Protein AF-A0AA50HXL5-F1 (afdb_monomer_lite)

Secondary structure (DSSP, 8-state):
-HHHHHHTTEEEEEETTTEEEEEE--TTT--HHHHHHHHHHHHTEEEEE-SS-EEEBP-STT---EEEHHHHHHHHHH-HHHHHHHHHHHH---HHHHHHHHHS-----HHHHHHHHHHTTT-HHHHHHHGGGGGGBPB-TTS-B-EE-TT-EEEEE-STHHHH---PPPHHHHHHHHHHHHHHHHEESTTTT--GGG-EEPPHHHHHT-----TT-TTTHHHHHHHHHHHHS-----TT--PPP--SPPSS---

Structure (mmCIF, N/CA/C/O backbone):
data_AF-A0AA50HXL5-F1
#
_entry.id   AF-A0AA50HXL5-F1
#
loop_
_atom_site.group_PDB
_atom_site.id
_atom_site.type_symbol
_atom_site.label_atom_id
_atom_site.label_alt_id
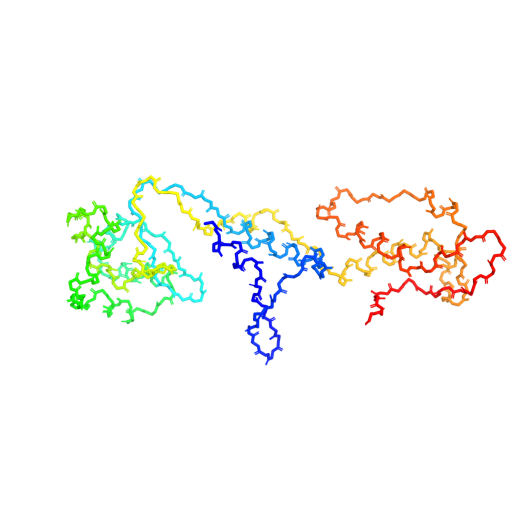_atom_site.label_comp_id
_atom_site.label_asym_id
_atom_site.label_entity_id
_atom_site.label_seq_id
_atom_site.pdbx_PDB_ins_code
_atom_site.Cartn_x
_atom_site.Cartn_y
_atom_site.Cartn_z
_atom_site.occupancy
_atom_site.B_iso_or_equiv
_atom_site.auth_seq_id
_atom_site.auth_comp_id
_atom_site.auth_asym_id
_atom_site.auth_atom_id
_atom_site.pdbx_PDB_model_num
ATOM 1 N N . MET A 1 1 ? -12.061 10.369 -5.476 1.00 43.91 1 MET A N 1
ATOM 2 C CA . MET A 1 1 ? -11.266 10.168 -6.711 1.00 43.91 1 MET A CA 1
ATOM 3 C C . MET A 1 1 ? -10.361 11.366 -7.010 1.00 43.91 1 MET A C 1
ATOM 5 O O . MET A 1 1 ? -9.174 11.144 -7.185 1.00 43.91 1 MET A O 1
ATOM 9 N N . LEU A 1 2 ? -10.862 12.613 -6.994 1.00 45.91 2 LEU A N 1
ATOM 10 C CA . LEU A 1 2 ? -10.043 13.815 -7.260 1.00 45.91 2 LEU A CA 1
ATOM 11 C C . LEU A 1 2 ? -8.816 13.954 -6.338 1.00 45.91 2 LEU A C 1
ATOM 13 O O . LEU A 1 2 ? -7.720 14.211 -6.815 1.00 45.91 2 LEU A O 1
ATOM 17 N N . HIS A 1 3 ? -8.983 13.688 -5.040 1.00 55.47 3 HIS A N 1
ATOM 18 C CA . HIS A 1 3 ? -7.892 13.788 -4.065 1.00 55.47 3 HIS A CA 1
ATOM 19 C C . HIS A 1 3 ? -6.729 12.825 -4.368 1.00 55.47 3 HIS A C 1
ATOM 21 O O . HIS A 1 3 ? -5.569 13.183 -4.203 1.00 55.47 3 HIS A O 1
ATOM 27 N N . LEU A 1 4 ? -7.023 11.621 -4.868 1.00 54.44 4 LEU A N 1
ATOM 28 C CA . LEU A 1 4 ? -6.002 10.631 -5.221 1.00 54.44 4 LEU A CA 1
ATOM 29 C C . LEU A 1 4 ? -5.207 11.092 -6.454 1.00 54.44 4 LEU A C 1
ATOM 31 O O . LEU A 1 4 ? -3.995 10.924 -6.507 1.00 54.44 4 LEU A O 1
ATOM 35 N N . LEU A 1 5 ? -5.873 11.765 -7.400 1.00 53.69 5 LEU A N 1
ATOM 36 C CA . LEU A 1 5 ? -5.235 12.384 -8.566 1.00 53.69 5 LEU A CA 1
ATOM 37 C C . LEU A 1 5 ? -4.371 13.599 -8.194 1.00 53.69 5 LEU A C 1
ATOM 39 O O . LEU A 1 5 ? -3.320 13.788 -8.797 1.00 53.69 5 LEU A O 1
ATOM 43 N N . GLU A 1 6 ? -4.771 14.403 -7.205 1.00 55.50 6 GLU A N 1
ATOM 44 C CA . GLU A 1 6 ? -3.944 15.501 -6.677 1.00 55.50 6 GLU A CA 1
ATOM 45 C C . GLU A 1 6 ? -2.736 14.980 -5.889 1.00 55.50 6 GLU A C 1
ATOM 47 O O . GLU A 1 6 ? -1.622 15.467 -6.079 1.00 55.50 6 GLU A O 1
ATOM 52 N N . SER A 1 7 ? -2.913 13.934 -5.078 1.00 60.19 7 SER A N 1
ATOM 53 C CA . SER A 1 7 ? -1.811 13.258 -4.383 1.00 60.19 7 SER A CA 1
ATOM 54 C C . SER A 1 7 ? -0.816 12.613 -5.357 1.00 60.19 7 SER A C 1
ATOM 56 O O . SER A 1 7 ? 0.379 12.598 -5.080 1.00 60.19 7 SER A O 1
ATOM 58 N N . LEU A 1 8 ? -1.266 12.165 -6.534 1.00 59.69 8 LEU A N 1
ATOM 59 C CA . LEU A 1 8 ? -0.392 11.687 -7.612 1.00 59.69 8 LEU A CA 1
ATOM 60 C C . LEU A 1 8 ? 0.402 12.803 -8.308 1.00 59.69 8 LEU A C 1
ATOM 62 O O . LEU A 1 8 ? 1.292 12.500 -9.092 1.00 59.69 8 LEU A O 1
ATOM 66 N N . GLN A 1 9 ? 0.124 14.086 -8.060 1.00 63.50 9 GLN A N 1
ATOM 67 C CA . GLN A 1 9 ? 0.928 15.178 -8.622 1.00 63.50 9 GLN A CA 1
ATOM 68 C C . GLN A 1 9 ? 2.142 15.522 -7.759 1.00 63.50 9 GLN A C 1
ATOM 70 O O . GLN A 1 9 ? 2.984 16.297 -8.210 1.00 63.50 9 GLN A O 1
ATOM 75 N N . ILE A 1 10 ? 2.253 14.994 -6.535 1.00 64.75 10 ILE A N 1
ATOM 76 C CA . ILE A 1 10 ? 3.327 15.329 -5.594 1.00 64.75 10 ILE A CA 1
ATOM 77 C C . ILE A 1 10 ? 3.878 14.040 -4.972 1.00 64.75 10 ILE A C 1
ATOM 79 O O . ILE A 1 10 ? 3.252 13.424 -4.117 1.00 64.75 10 ILE A O 1
ATOM 83 N N . LEU A 1 11 ? 5.082 13.647 -5.388 1.00 63.59 11 LEU A N 1
ATOM 84 C CA . LEU A 1 11 ? 5.806 12.486 -4.870 1.00 63.59 11 LEU A CA 1
ATOM 85 C C . LEU A 1 11 ? 6.622 12.873 -3.637 1.00 63.59 11 LEU A C 1
ATOM 87 O O . LEU A 1 11 ? 7.342 13.867 -3.657 1.00 63.59 11 LEU A O 1
ATOM 91 N N . GLN A 1 12 ? 6.565 12.062 -2.585 1.00 65.62 12 GLN A N 1
ATOM 92 C CA . GLN A 1 12 ? 7.458 12.190 -1.437 1.00 65.62 12 GLN A CA 1
ATOM 93 C C . GLN A 1 12 ? 8.716 11.352 -1.676 1.00 65.62 12 GLN A C 1
ATOM 95 O O . GLN A 1 12 ? 8.678 10.125 -1.599 1.00 65.62 12 GLN A O 1
ATOM 100 N N . ILE A 1 13 ? 9.834 12.007 -1.987 1.00 61.62 13 ILE A N 1
ATOM 101 C CA . ILE A 1 13 ? 11.100 11.330 -2.282 1.00 61.62 13 ILE A CA 1
ATOM 102 C C . ILE A 1 13 ? 11.986 11.387 -1.045 1.00 61.62 13 ILE A C 1
ATOM 104 O O . ILE A 1 13 ? 12.226 12.455 -0.481 1.00 61.62 13 ILE A O 1
ATOM 108 N N . LYS A 1 14 ? 12.495 10.228 -0.626 1.00 57.25 14 LYS A N 1
ATOM 109 C CA . LYS A 1 14 ? 13.478 10.148 0.450 1.00 57.25 14 LYS A CA 1
ATOM 110 C C . LYS A 1 14 ? 14.864 10.466 -0.108 1.00 57.25 14 LYS A C 1
ATOM 112 O O . LYS A 1 14 ? 15.421 9.676 -0.865 1.00 57.25 14 LYS A O 1
ATOM 117 N N . VAL A 1 15 ? 15.418 11.604 0.286 1.00 63.69 15 VAL A N 1
ATOM 118 C CA . VAL A 1 15 ? 16.752 12.055 -0.112 1.00 63.69 15 VAL A CA 1
ATOM 119 C C . VAL A 1 15 ? 17.742 11.730 1.013 1.00 63.69 15 VAL A C 1
ATOM 121 O O . VAL A 1 15 ? 17.509 12.120 2.167 1.00 63.69 15 VAL A O 1
ATOM 124 N N . PRO A 1 16 ? 18.844 11.009 0.730 1.00 50.44 16 PRO A N 1
ATOM 125 C CA . PRO A 1 16 ? 19.878 10.731 1.723 1.00 50.44 16 PRO A CA 1
ATOM 126 C C . PRO A 1 16 ? 20.401 12.027 2.360 1.00 50.44 16 PRO A C 1
ATOM 128 O O . PRO A 1 16 ? 20.805 12.947 1.660 1.00 50.44 16 PRO A O 1
ATOM 131 N N . GLY A 1 17 ? 20.369 12.111 3.693 1.00 68.88 17 GLY A N 1
ATOM 132 C CA . GLY A 1 17 ? 20.868 13.265 4.456 1.00 68.88 17 GLY A CA 1
ATOM 133 C C . GLY A 1 17 ? 19.909 14.456 4.601 1.00 68.88 17 GLY A C 1
ATOM 134 O O . GLY A 1 17 ? 20.121 15.263 5.499 1.00 68.88 17 GLY A O 1
ATOM 135 N N . VAL A 1 18 ? 18.842 14.546 3.796 1.00 59.00 18 VAL A N 1
ATOM 136 C CA . VAL A 1 18 ? 17.916 15.704 3.791 1.00 59.00 18 VAL A CA 1
ATOM 137 C C . VAL A 1 18 ? 16.522 15.347 4.328 1.00 59.00 18 VAL A C 1
ATOM 139 O O . VAL A 1 18 ? 15.857 16.184 4.931 1.00 59.00 18 VAL A O 1
ATOM 142 N N . GLY A 1 19 ? 16.098 14.084 4.211 1.00 72.06 19 GLY A N 1
ATOM 143 C CA . GLY A 1 19 ? 14.800 13.621 4.712 1.00 72.06 19 GLY A CA 1
ATOM 144 C C . GLY A 1 19 ? 13.820 13.313 3.584 1.00 72.06 19 GLY A C 1
ATOM 145 O O . GLY A 1 19 ? 14.218 12.775 2.555 1.00 72.06 19 GLY A O 1
ATOM 146 N N . VAL A 1 20 ? 12.529 13.569 3.800 1.00 67.75 20 VAL A N 1
ATOM 147 C CA . VAL A 1 20 ? 11.472 13.326 2.806 1.00 67.75 20 VAL A CA 1
ATOM 148 C C . VAL A 1 20 ? 11.044 14.665 2.217 1.00 67.75 20 VAL A C 1
ATOM 150 O O . VAL A 1 20 ? 10.520 15.506 2.943 1.00 67.75 20 VAL A O 1
ATOM 153 N N . GLU A 1 21 ? 11.256 14.856 0.916 1.00 70.31 21 GLU A N 1
ATOM 154 C CA . GLU A 1 21 ? 10.881 16.087 0.215 1.00 70.31 21 GLU A CA 1
ATOM 155 C C . GLU A 1 21 ? 9.696 15.859 -0.737 1.00 70.31 21 GLU A C 1
ATOM 157 O O . GLU A 1 21 ? 9.710 14.899 -1.518 1.00 70.31 21 GLU A O 1
ATOM 162 N N . PRO A 1 22 ? 8.672 16.736 -0.714 1.00 64.19 22 PRO A N 1
ATOM 163 C CA . PRO A 1 22 ? 7.596 16.719 -1.693 1.00 64.19 22 PRO A CA 1
ATOM 164 C C . PRO A 1 22 ? 8.083 17.302 -3.027 1.00 64.19 22 PRO A C 1
ATOM 166 O O . PRO A 1 22 ? 8.545 18.440 -3.100 1.00 64.19 22 PRO A O 1
ATOM 169 N N . ARG A 1 23 ? 7.943 16.539 -4.110 1.00 64.94 23 ARG A N 1
ATOM 170 C CA . ARG A 1 23 ? 8.363 16.921 -5.461 1.00 64.94 23 ARG A CA 1
ATOM 171 C C . ARG A 1 23 ? 7.198 16.803 -6.429 1.00 64.94 23 ARG A C 1
ATOM 173 O O . ARG A 1 23 ? 6.556 15.759 -6.511 1.00 64.94 23 ARG A O 1
ATOM 180 N N . ARG A 1 24 ? 6.928 17.869 -7.185 1.00 64.06 24 ARG A N 1
ATOM 181 C CA . ARG A 1 24 ? 5.855 17.865 -8.184 1.00 64.06 24 ARG A CA 1
ATOM 182 C C . ARG A 1 24 ? 6.209 16.926 -9.342 1.00 64.06 24 ARG A C 1
ATOM 184 O O . ARG A 1 24 ? 7.242 17.098 -9.985 1.00 64.06 24 ARG A O 1
ATOM 191 N N . LEU A 1 25 ? 5.335 15.966 -9.620 1.00 63.38 25 LEU A N 1
ATOM 192 C CA . LEU A 1 25 ? 5.386 15.082 -10.779 1.00 63.38 25 LEU A CA 1
ATOM 193 C C . LEU A 1 25 ? 5.007 15.877 -12.034 1.00 63.38 25 LEU A C 1
ATOM 195 O O . LEU A 1 25 ? 3.895 16.386 -12.165 1.00 63.38 25 LEU A O 1
ATOM 199 N N . SER A 1 26 ? 5.951 16.000 -12.964 1.00 62.19 26 SER A N 1
ATOM 200 C CA . SER A 1 26 ? 5.730 16.578 -14.290 1.00 62.19 26 SER A CA 1
ATOM 201 C C . SER A 1 26 ? 5.848 15.470 -15.327 1.00 62.19 26 SER A C 1
ATOM 203 O O . SER A 1 26 ? 6.933 14.945 -15.549 1.00 62.19 26 SER A O 1
ATOM 205 N N . PHE A 1 27 ? 4.750 15.147 -16.013 1.00 57.50 27 PHE A N 1
ATOM 206 C CA . PHE A 1 27 ? 4.721 14.117 -17.062 1.00 57.50 27 PHE A CA 1
ATOM 207 C C . PHE A 1 27 ? 5.715 14.355 -18.207 1.00 57.50 27 PHE A C 1
ATOM 209 O O . PHE A 1 27 ? 6.073 13.417 -18.907 1.00 57.50 27 PHE A O 1
ATOM 216 N N . LYS A 1 28 ? 6.209 15.590 -18.375 1.00 55.75 28 LYS A N 1
ATOM 217 C CA . LYS A 1 28 ? 7.252 15.932 -19.353 1.00 55.75 28 LYS A CA 1
ATOM 218 C C . LYS A 1 28 ? 8.661 15.502 -18.915 1.00 55.75 28 LYS A C 1
ATOM 220 O O . LYS A 1 28 ? 9.523 15.312 -19.764 1.00 55.75 28 LYS A O 1
ATOM 225 N N . THR A 1 29 ? 8.905 15.406 -17.610 1.00 58.84 29 THR A N 1
ATOM 226 C CA . THR A 1 29 ? 10.222 15.118 -17.005 1.00 58.84 29 THR A CA 1
ATOM 227 C C . THR A 1 29 ? 10.248 13.794 -16.250 1.00 58.84 29 THR A C 1
ATOM 229 O O . THR A 1 29 ? 11.271 13.443 -15.675 1.00 58.84 29 THR A O 1
ATOM 232 N N . ILE A 1 30 ? 9.120 13.089 -16.211 1.00 59.97 30 ILE A N 1
ATOM 233 C CA . ILE A 1 30 ? 9.010 11.767 -15.619 1.00 59.97 30 ILE A CA 1
ATOM 234 C C . ILE A 1 30 ? 9.816 10.787 -16.475 1.00 59.97 30 ILE A C 1
ATOM 236 O O . ILE A 1 30 ? 9.488 10.538 -17.636 1.00 59.97 30 ILE A O 1
ATOM 240 N N . GLU A 1 31 ? 10.882 10.244 -15.897 1.00 61.88 31 GLU A N 1
ATOM 241 C CA . GLU A 1 31 ? 11.615 9.129 -16.495 1.00 61.88 31 GLU A CA 1
ATOM 242 C C . GLU A 1 31 ? 10.824 7.824 -16.310 1.00 61.88 31 GLU A C 1
ATOM 244 O O . GLU A 1 31 ? 10.000 7.702 -15.400 1.00 61.88 31 GLU A O 1
ATOM 249 N N . VAL A 1 32 ? 11.076 6.828 -17.164 1.00 63.22 32 VAL A N 1
ATOM 250 C CA . VAL A 1 32 ? 10.375 5.527 -17.142 1.00 63.22 32 VAL A CA 1
ATOM 251 C C . VAL A 1 32 ? 10.433 4.864 -15.754 1.00 63.22 32 VAL A C 1
ATOM 253 O O . VAL A 1 32 ? 9.470 4.237 -15.326 1.00 63.22 32 VAL A O 1
ATOM 256 N N . GLU A 1 33 ? 11.511 5.078 -15.001 1.00 61.91 33 GLU A N 1
ATOM 257 C CA . GLU A 1 33 ? 11.675 4.596 -13.621 1.00 61.91 33 GLU A CA 1
ATOM 258 C C . GLU A 1 33 ? 10.728 5.257 -12.624 1.00 61.91 33 GLU A C 1
ATOM 260 O O . GLU A 1 33 ? 10.203 4.601 -11.728 1.00 61.91 33 GLU A O 1
ATOM 265 N N . GLN A 1 34 ? 10.466 6.553 -12.788 1.00 61.84 34 GLN A N 1
ATOM 266 C CA . GLN A 1 34 ? 9.550 7.278 -11.912 1.00 61.84 34 GLN A CA 1
ATOM 267 C C . GLN A 1 34 ? 8.108 6.831 -12.150 1.00 61.84 34 GLN A C 1
ATOM 269 O O . GLN A 1 34 ? 7.343 6.712 -11.195 1.00 61.84 34 GLN A O 1
ATOM 274 N N . ILE A 1 35 ? 7.759 6.509 -13.401 1.00 63.91 35 ILE A N 1
ATOM 275 C CA . ILE A 1 35 ? 6.509 5.810 -13.723 1.00 63.91 35 ILE A CA 1
ATOM 276 C C . ILE A 1 35 ? 6.498 4.455 -13.023 1.00 63.91 35 ILE A C 1
ATOM 278 O O . ILE A 1 35 ? 5.536 4.145 -12.329 1.00 63.91 35 ILE A O 1
ATOM 282 N N . GLY A 1 36 ? 7.585 3.690 -13.137 1.00 62.72 36 GLY A N 1
ATOM 283 C CA . GLY A 1 36 ? 7.716 2.392 -12.488 1.00 62.72 36 GLY A CA 1
ATOM 284 C C . GLY A 1 36 ? 7.457 2.431 -10.988 1.00 62.72 36 GLY A C 1
ATOM 285 O O . GLY A 1 36 ? 6.627 1.672 -10.506 1.00 62.72 36 GLY A O 1
ATOM 286 N N . HIS A 1 37 ? 8.054 3.375 -10.260 1.00 62.12 37 HIS A N 1
ATOM 287 C CA . HIS A 1 37 ? 7.808 3.544 -8.825 1.00 62.12 37 HIS A CA 1
ATOM 288 C C . HIS A 1 37 ? 6.359 3.915 -8.486 1.00 62.12 37 HIS A C 1
ATOM 290 O O . HIS A 1 37 ? 5.830 3.446 -7.478 1.00 62.12 37 HIS A O 1
ATOM 296 N N . VAL A 1 38 ? 5.701 4.734 -9.314 1.00 64.88 38 VAL A N 1
ATOM 297 C CA . VAL A 1 38 ? 4.279 5.067 -9.130 1.00 64.88 38 VAL A CA 1
ATOM 298 C C . VAL A 1 38 ? 3.407 3.834 -9.362 1.00 64.88 38 VAL A C 1
ATOM 300 O O . VAL A 1 38 ? 2.527 3.558 -8.551 1.00 64.88 38 VAL A O 1
ATOM 303 N N . TYR A 1 39 ? 3.666 3.063 -10.421 1.00 64.12 39 TYR A N 1
ATOM 304 C CA . TYR A 1 39 ? 2.942 1.818 -10.679 1.00 64.12 39 TYR A CA 1
ATOM 305 C C . TYR A 1 39 ? 3.205 0.770 -9.596 1.00 64.12 39 TYR A C 1
ATOM 307 O O . TYR A 1 39 ? 2.249 0.170 -9.126 1.00 64.12 39 TYR A O 1
ATOM 315 N N . GLU A 1 40 ? 4.449 0.590 -9.146 1.00 63.03 40 GLU A N 1
ATOM 316 C CA . GLU A 1 40 ? 4.775 -0.303 -8.025 1.00 63.03 40 GLU A CA 1
ATOM 317 C C . GLU A 1 40 ? 3.989 0.087 -6.765 1.00 63.03 40 GLU A C 1
ATOM 319 O O . GLU A 1 40 ? 3.353 -0.766 -6.156 1.00 63.03 40 GLU A O 1
ATOM 324 N N . GLY A 1 41 ? 3.948 1.378 -6.414 1.00 63.38 41 GLY A N 1
ATOM 325 C CA . GLY A 1 41 ? 3.188 1.847 -5.251 1.00 63.38 41 GLY A CA 1
ATOM 326 C C . GLY A 1 41 ? 1.667 1.702 -5.393 1.00 63.38 41 GLY A C 1
ATOM 327 O O . GLY A 1 41 ? 0.973 1.484 -4.399 1.00 63.38 41 GLY A O 1
ATOM 328 N N . LEU A 1 42 ? 1.129 1.803 -6.613 1.00 64.56 42 LEU A N 1
ATOM 329 C CA . LEU A 1 42 ? -0.295 1.571 -6.879 1.00 64.56 42 LEU A CA 1
ATOM 330 C C . LEU A 1 42 ? -0.651 0.079 -6.865 1.00 64.56 42 LEU A C 1
ATOM 332 O O . LEU A 1 42 ? -1.712 -0.274 -6.361 1.00 64.56 42 LEU A O 1
ATOM 336 N N . LEU A 1 43 ? 0.230 -0.785 -7.379 1.00 67.00 43 LEU A N 1
ATOM 337 C CA . LEU A 1 43 ? 0.069 -2.243 -7.354 1.00 67.00 43 LEU A CA 1
ATOM 338 C C . LEU A 1 43 ? 0.212 -2.824 -5.941 1.00 67.00 43 LEU A C 1
ATOM 340 O O . LEU A 1 43 ? -0.323 -3.894 -5.668 1.00 67.00 43 LEU A O 1
ATOM 344 N N . ASP A 1 44 ? 0.865 -2.102 -5.027 1.00 67.50 44 ASP A N 1
ATOM 345 C CA . ASP A 1 44 ? 0.937 -2.455 -3.604 1.00 67.50 44 ASP A CA 1
ATOM 346 C C . ASP A 1 44 ? -0.420 -2.368 -2.885 1.00 67.50 44 ASP A C 1
ATOM 348 O O . ASP A 1 44 ? -0.511 -2.697 -1.702 1.00 67.50 44 ASP A O 1
ATOM 352 N N . HIS A 1 45 ? -1.481 -1.927 -3.566 1.00 75.75 45 HIS A N 1
ATOM 353 C CA . HIS A 1 45 ? -2.803 -1.744 -2.989 1.00 75.75 45 HIS A CA 1
ATOM 354 C C . HIS A 1 45 ? -3.882 -2.448 -3.809 1.00 75.75 45 HIS A C 1
ATOM 356 O O . HIS A 1 45 ? -3.905 -2.399 -5.036 1.00 75.75 45 HIS A O 1
ATOM 362 N N . GLN A 1 46 ? -4.832 -3.056 -3.109 1.00 79.38 46 GLN A N 1
ATOM 363 C CA . GLN A 1 46 ? -5.973 -3.743 -3.698 1.00 79.38 46 GLN A CA 1
ATOM 364 C C . GLN A 1 46 ? -7.285 -3.175 -3.163 1.00 79.38 46 GLN A C 1
ATOM 366 O O . GLN A 1 46 ? -7.379 -2.742 -2.012 1.00 79.38 46 GLN A O 1
ATOM 371 N N . ALA A 1 47 ? -8.311 -3.178 -4.015 1.00 86.12 47 ALA A N 1
ATOM 372 C CA . ALA A 1 47 ? -9.668 -2.834 -3.621 1.00 86.12 47 ALA A CA 1
ATOM 373 C C . ALA A 1 47 ? -10.384 -4.093 -3.119 1.00 86.12 47 ALA A C 1
ATOM 375 O O . ALA A 1 47 ? -10.581 -5.043 -3.874 1.00 86.12 47 ALA A O 1
ATOM 376 N N . VAL A 1 48 ? -10.798 -4.080 -1.856 1.00 88.81 48 VAL A N 1
ATOM 377 C CA . VAL A 1 48 ? -11.473 -5.201 -1.194 1.00 88.81 48 VAL A CA 1
ATOM 378 C C . VAL A 1 48 ? -12.864 -4.754 -0.755 1.00 88.81 48 VAL A C 1
ATOM 380 O O . VAL A 1 48 ? -13.087 -3.589 -0.417 1.00 88.81 48 VAL A O 1
ATOM 383 N N . ARG A 1 49 ? -13.828 -5.676 -0.781 1.00 92.31 49 ARG A N 1
ATOM 384 C CA . ARG A 1 49 ? -15.167 -5.447 -0.233 1.00 92.31 49 ARG A CA 1
ATOM 385 C C . ARG A 1 49 ? -15.209 -5.921 1.219 1.00 92.31 49 ARG A C 1
ATOM 387 O O . ARG A 1 49 ? -14.861 -7.059 1.503 1.00 92.31 49 ARG A O 1
ATOM 394 N N . ALA A 1 50 ? -15.662 -5.056 2.118 1.00 92.94 50 ALA A N 1
ATOM 395 C CA . ALA A 1 50 ? -15.845 -5.376 3.526 1.00 92.94 50 ALA A CA 1
ATOM 396 C C . ALA A 1 50 ? -16.986 -6.393 3.702 1.00 92.94 50 ALA A C 1
ATOM 398 O O . ALA A 1 50 ? -18.143 -6.084 3.409 1.00 92.94 50 ALA A O 1
ATOM 399 N N . GLU A 1 51 ? -16.671 -7.602 4.164 1.00 93.06 51 GLU A N 1
ATOM 400 C CA . GLU A 1 51 ? -17.672 -8.642 4.458 1.00 93.06 51 GLU A CA 1
ATOM 401 C C . GLU A 1 51 ? -18.403 -8.392 5.782 1.00 93.06 51 GLU A C 1
ATOM 403 O O . GLU A 1 51 ? -19.562 -8.763 5.936 1.00 93.06 51 GLU A O 1
ATOM 408 N N . THR A 1 52 ? -17.738 -7.712 6.713 1.00 94.44 52 THR A N 1
ATOM 409 C CA . THR A 1 52 ? -18.272 -7.281 8.010 1.00 94.44 52 THR A CA 1
ATOM 410 C C . THR A 1 52 ? -17.922 -5.812 8.243 1.00 94.44 52 THR A C 1
ATOM 412 O O . THR A 1 52 ? -17.329 -5.161 7.381 1.00 94.44 52 THR A O 1
ATOM 415 N N . THR A 1 53 ? -18.321 -5.236 9.380 1.00 95.56 53 THR A N 1
ATOM 416 C CA . THR A 1 53 ? -17.881 -3.879 9.734 1.00 95.56 53 THR A CA 1
ATOM 417 C C . THR A 1 53 ? -16.393 -3.880 10.072 1.00 95.56 53 THR A C 1
ATOM 419 O O . THR A 1 53 ? -15.954 -4.584 10.982 1.00 95.56 53 THR A O 1
ATOM 422 N N . ILE A 1 54 ? -15.626 -3.054 9.366 1.00 96.00 54 ILE A N 1
ATOM 423 C CA . ILE A 1 54 ? -14.173 -2.939 9.505 1.00 96.00 54 ILE A CA 1
ATOM 424 C C . ILE A 1 54 ? -13.819 -1.576 10.105 1.00 96.00 54 ILE A C 1
ATOM 426 O O . ILE A 1 54 ? -14.392 -0.548 9.739 1.00 96.00 54 ILE A O 1
ATOM 430 N N . LEU A 1 55 ? -12.857 -1.568 11.026 1.00 96.12 55 LEU A N 1
ATOM 431 C CA . LEU A 1 55 ? -12.296 -0.370 11.640 1.00 96.12 55 LEU A CA 1
ATOM 432 C C . LEU A 1 55 ? -10.876 -0.146 11.119 1.00 96.12 55 LEU A C 1
ATOM 434 O O . LEU A 1 55 ? -10.024 -1.028 11.222 1.00 96.12 55 LEU A O 1
ATOM 438 N N . GLY A 1 56 ? -10.606 1.046 10.592 1.00 94.44 56 GLY A N 1
ATOM 439 C CA . GLY A 1 56 ? -9.242 1.469 10.289 1.00 94.44 56 GLY A CA 1
ATOM 440 C C . GLY A 1 56 ? -8.560 1.982 11.545 1.00 94.44 56 GLY A C 1
ATOM 441 O O . GLY A 1 56 ? -9.008 2.972 12.125 1.00 94.44 56 GLY A O 1
ATOM 442 N N . LEU A 1 57 ? -7.481 1.332 11.972 1.00 94.12 57 LEU A N 1
ATOM 443 C CA . LEU A 1 57 ? -6.772 1.701 13.191 1.00 94.12 57 LEU A CA 1
ATOM 444 C C . LEU A 1 57 ? -5.556 2.579 12.894 1.00 94.12 57 LEU A C 1
ATOM 446 O O . LEU A 1 57 ? -4.912 2.466 11.855 1.00 94.12 57 LEU A O 1
ATOM 450 N N . THR A 1 58 ? -5.227 3.442 13.851 1.00 91.12 58 THR A N 1
ATOM 451 C CA . THR A 1 58 ? -4.006 4.251 13.830 1.00 91.12 58 THR A CA 1
ATOM 452 C C . THR A 1 58 ? -2.841 3.405 14.323 1.00 91.12 58 THR A C 1
ATOM 454 O O . THR A 1 58 ? -2.870 2.951 15.476 1.00 91.12 58 THR A O 1
ATOM 457 N N . GLY A 1 59 ? -1.799 3.245 13.509 1.00 87.75 59 GLY A N 1
ATOM 458 C CA . GLY A 1 59 ? -0.554 2.609 13.920 1.00 87.75 59 GLY A CA 1
ATOM 459 C C . GLY A 1 59 ? 0.681 3.478 13.716 1.00 87.75 59 GLY A C 1
ATOM 460 O O . GLY A 1 59 ? 0.650 4.698 13.857 1.00 87.75 59 GLY A O 1
ATOM 461 N N . THR A 1 60 ? 1.827 2.829 13.520 1.00 86.81 60 THR A N 1
ATOM 462 C CA . THR A 1 60 ? 3.146 3.474 13.449 1.00 86.81 60 THR A CA 1
ATOM 463 C C . THR A 1 60 ? 3.775 3.259 12.078 1.00 86.81 60 THR A C 1
ATOM 465 O O . THR A 1 60 ? 3.726 2.154 11.551 1.00 86.81 60 THR A O 1
ATOM 468 N N . LYS A 1 61 ? 4.427 4.291 11.516 1.00 69.81 61 LYS A N 1
ATOM 469 C CA . LYS A 1 61 ? 5.225 4.204 10.272 1.00 69.81 61 LYS A CA 1
ATOM 470 C C . LYS A 1 61 ? 4.516 3.425 9.141 1.00 69.81 61 LYS A C 1
ATOM 472 O O . LYS A 1 61 ? 5.023 2.394 8.706 1.00 69.81 61 LYS A O 1
ATOM 477 N N . ASN A 1 62 ? 3.367 3.924 8.679 1.00 67.75 62 ASN A N 1
ATOM 478 C CA . ASN A 1 62 ? 2.546 3.336 7.605 1.00 67.75 62 ASN A CA 1
ATOM 479 C C . ASN A 1 62 ? 1.972 1.937 7.914 1.00 67.75 62 ASN A C 1
ATOM 481 O O . ASN A 1 62 ? 1.599 1.210 6.999 1.00 67.75 62 ASN A O 1
ATOM 485 N N . LYS A 1 63 ? 1.908 1.536 9.190 1.00 78.38 63 LYS A N 1
ATOM 486 C CA . LYS A 1 63 ? 1.173 0.343 9.632 1.00 78.38 63 LYS A CA 1
ATOM 487 C C . LYS A 1 63 ? -0.194 0.736 10.164 1.00 78.38 63 LYS A C 1
ATOM 489 O O . LYS A 1 63 ? -0.409 0.688 11.371 1.00 78.38 63 LYS A O 1
ATOM 494 N N . ASP A 1 64 ? -1.088 1.144 9.280 1.00 85.88 64 ASP A N 1
ATOM 495 C CA . ASP A 1 64 ? -2.453 1.506 9.652 1.00 85.88 64 ASP A CA 1
ATOM 496 C C . ASP A 1 64 ? -3.399 0.376 9.215 1.00 85.88 64 ASP A C 1
ATOM 498 O O . ASP A 1 64 ? -3.871 0.397 8.081 1.00 85.88 64 ASP A O 1
ATOM 502 N N . PRO A 1 65 ? -3.623 -0.653 10.056 1.00 90.56 65 PRO A N 1
ATOM 503 C CA . PRO A 1 65 ? -4.363 -1.840 9.649 1.00 90.56 65 PRO A CA 1
ATOM 504 C C . PRO A 1 65 ? -5.872 -1.588 9.607 1.00 90.56 65 PRO A C 1
ATOM 506 O O . PRO A 1 65 ? -6.426 -0.857 10.433 1.00 90.56 65 PRO A O 1
ATOM 509 N N . GLU A 1 66 ? -6.550 -2.275 8.694 1.00 93.31 66 GLU A N 1
ATOM 510 C CA . GLU A 1 66 ? -8.004 -2.398 8.669 1.00 93.31 66 GLU A CA 1
ATOM 511 C C . GLU A 1 66 ? -8.427 -3.732 9.305 1.00 93.31 66 GLU A C 1
ATOM 513 O O . GLU A 1 66 ? -8.106 -4.804 8.796 1.00 93.31 66 GLU A O 1
ATOM 518 N N . ILE A 1 67 ? -9.128 -3.681 10.443 1.00 93.81 67 ILE A N 1
ATOM 519 C CA . ILE A 1 67 ? -9.458 -4.867 11.253 1.00 93.81 67 ILE A CA 1
ATOM 520 C C . ILE A 1 67 ? -10.973 -4.997 11.408 1.00 93.81 67 ILE A C 1
ATOM 522 O O . ILE A 1 67 ? -11.660 -4.023 11.713 1.00 93.81 67 ILE A O 1
ATOM 526 N N . ALA A 1 68 ? -11.503 -6.207 11.227 1.00 95.44 68 ALA A N 1
ATOM 527 C CA . ALA A 1 68 ? -12.914 -6.495 11.469 1.00 95.44 68 ALA A CA 1
ATOM 528 C C . ALA A 1 68 ? -13.290 -6.267 12.944 1.00 95.44 68 ALA A C 1
ATOM 530 O O . ALA A 1 68 ? -12.585 -6.714 13.853 1.00 95.44 68 ALA A O 1
ATOM 531 N N . LEU A 1 69 ? -14.432 -5.616 13.182 1.00 95.62 69 LEU A N 1
ATOM 532 C CA . LEU A 1 69 ? -14.953 -5.344 14.526 1.00 95.62 69 LEU A CA 1
ATOM 533 C C . LEU A 1 69 ? -15.113 -6.635 15.340 1.00 95.62 69 LEU A C 1
ATOM 535 O O . LEU A 1 69 ? -14.726 -6.681 16.502 1.00 95.62 69 LEU A O 1
ATOM 539 N N . GLU A 1 70 ? -15.598 -7.703 14.708 1.00 94.94 70 GLU A N 1
ATOM 540 C CA . GLU A 1 70 ? -15.811 -9.005 15.351 1.00 94.94 70 GLU A CA 1
ATOM 541 C C . GLU A 1 70 ? -14.511 -9.620 15.882 1.00 94.94 70 GLU A C 1
ATOM 543 O O . GLU A 1 70 ? -14.505 -10.220 16.952 1.00 94.94 70 GLU A O 1
ATOM 548 N N . VAL A 1 71 ? 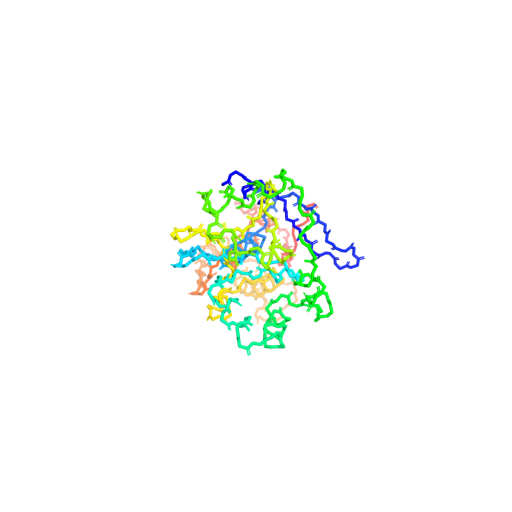-13.390 -9.431 15.178 1.00 94.31 71 VAL A N 1
ATOM 549 C CA . VAL A 1 71 ? -12.073 -9.909 15.628 1.00 94.31 71 VAL A CA 1
ATOM 550 C C . VAL A 1 71 ? -11.639 -9.156 16.885 1.00 94.31 71 VAL A C 1
ATOM 552 O O . VAL A 1 71 ? -11.139 -9.763 17.831 1.00 94.31 71 VAL A O 1
ATOM 555 N N . LEU A 1 72 ? -11.862 -7.839 16.928 1.00 93.81 72 LEU A N 1
ATOM 556 C CA . LEU A 1 72 ? -11.557 -7.025 18.106 1.00 93.81 72 LEU A CA 1
ATOM 557 C C . LEU A 1 72 ? -12.444 -7.403 19.298 1.00 93.81 72 LEU A C 1
ATOM 559 O O . LEU A 1 72 ? -11.939 -7.510 20.413 1.00 93.81 72 LEU A O 1
ATOM 563 N N . GLU A 1 73 ? -13.733 -7.653 19.071 1.00 94.19 73 GLU A N 1
ATOM 564 C CA . GLU A 1 73 ? -14.674 -8.105 20.103 1.00 94.19 73 GLU A CA 1
ATOM 565 C C . GLU A 1 73 ? -14.304 -9.491 20.650 1.00 94.19 73 GLU A C 1
ATOM 567 O O . GLU A 1 73 ? -14.276 -9.684 21.865 1.00 94.19 73 GLU A O 1
ATOM 572 N N . GLN A 1 74 ? -13.957 -10.440 19.775 1.00 94.25 74 GLN A N 1
ATOM 573 C CA . GLN A 1 74 ? -13.512 -11.779 20.171 1.00 94.25 74 GLN A CA 1
ATOM 574 C C . GLN A 1 74 ? -12.233 -11.724 21.010 1.00 94.25 74 GLN A C 1
ATOM 576 O O . GLN A 1 74 ? -12.152 -12.370 22.053 1.00 94.25 74 GLN A O 1
ATOM 581 N N . LEU A 1 75 ? -11.246 -10.927 20.592 1.00 92.81 75 LEU A N 1
ATOM 582 C CA . LEU A 1 75 ? -9.997 -10.758 21.335 1.00 92.81 75 LEU A CA 1
ATOM 583 C C . LEU A 1 75 ? -10.210 -10.026 22.664 1.00 92.81 75 LEU A C 1
ATOM 585 O O . LEU A 1 75 ? -9.599 -10.395 23.664 1.00 92.81 75 LEU A O 1
ATOM 589 N N . ALA A 1 76 ? -11.097 -9.029 22.699 1.00 90.44 76 ALA A N 1
ATOM 590 C CA . ALA A 1 76 ? -11.475 -8.353 23.937 1.00 90.44 76 ALA A CA 1
ATOM 591 C C . ALA A 1 76 ? -12.152 -9.319 24.925 1.00 90.44 76 ALA A C 1
ATOM 593 O O . ALA A 1 76 ? -11.853 -9.278 26.117 1.00 90.44 76 ALA A O 1
ATOM 594 N N . ALA A 1 77 ? -13.010 -10.219 24.432 1.00 90.75 77 ALA A N 1
ATOM 595 C CA . ALA A 1 77 ? -13.662 -11.246 25.242 1.00 90.75 77 ALA A CA 1
ATOM 596 C C . ALA A 1 77 ? -12.693 -12.346 25.716 1.00 90.75 77 ALA A C 1
ATOM 598 O O . ALA A 1 77 ? -12.852 -12.868 26.818 1.00 90.75 77 ALA A O 1
ATOM 599 N N . ALA A 1 78 ? -11.687 -12.692 24.907 1.00 89.81 78 ALA A N 1
ATOM 600 C CA . ALA A 1 78 ? -10.679 -13.699 25.245 1.00 89.81 78 ALA A CA 1
ATOM 601 C C . ALA A 1 78 ? -9.641 -13.202 26.270 1.00 89.81 78 ALA A C 1
ATOM 603 O O . ALA A 1 78 ? -9.042 -14.008 26.985 1.00 89.81 78 ALA A O 1
ATOM 604 N N . GLY A 1 79 ? -9.444 -11.885 26.370 1.00 89.88 79 GLY A N 1
ATOM 605 C CA . GLY A 1 79 ? -8.670 -11.241 27.428 1.00 89.88 79 GLY A CA 1
ATOM 606 C C . GLY A 1 79 ? -7.866 -10.038 26.937 1.00 89.88 79 GLY A C 1
ATOM 607 O O . GLY A 1 79 ? -7.309 -10.039 25.838 1.00 89.88 79 GLY A O 1
ATOM 608 N N . GLU A 1 80 ? -7.739 -9.021 27.794 1.00 89.00 80 GLU A N 1
ATOM 609 C CA . GLU A 1 80 ? -7.064 -7.758 27.456 1.00 89.00 80 GLU A CA 1
ATOM 610 C C . GLU A 1 80 ? -5.616 -7.971 26.975 1.00 89.00 80 GLU A C 1
ATOM 612 O O . GLU A 1 80 ? -5.182 -7.353 26.004 1.00 89.00 80 GLU A O 1
ATOM 617 N N . ASP A 1 81 ? -4.873 -8.898 27.586 1.00 90.00 81 ASP A N 1
ATOM 618 C CA . ASP A 1 81 ? -3.487 -9.184 27.197 1.00 90.00 81 ASP A CA 1
ATOM 619 C C . ASP A 1 81 ? -3.373 -9.773 25.780 1.00 90.00 81 ASP A C 1
ATOM 621 O O . ASP A 1 81 ? -2.416 -9.467 25.056 1.00 90.00 81 ASP A O 1
ATOM 625 N N . GLN A 1 82 ? -4.355 -10.574 25.345 1.00 91.25 82 GLN A N 1
ATOM 626 C CA . GLN A 1 82 ? -4.397 -11.107 23.980 1.00 91.25 82 GLN A CA 1
ATOM 627 C C . GLN A 1 82 ? -4.694 -9.996 22.971 1.00 91.25 82 GLN A C 1
ATOM 629 O O . GLN A 1 82 ? -3.974 -9.862 21.977 1.00 91.25 82 GLN A O 1
ATOM 634 N N . LEU A 1 83 ? -5.687 -9.152 23.269 1.00 91.94 83 LEU A N 1
ATOM 635 C CA . LEU A 1 83 ? -6.024 -7.985 22.455 1.00 91.94 83 LEU A CA 1
ATOM 636 C C . LEU A 1 83 ? -4.817 -7.050 22.293 1.00 91.94 83 LEU A C 1
ATOM 638 O O . LEU A 1 83 ? -4.488 -6.644 21.181 1.00 91.94 83 LEU A O 1
ATOM 642 N N . LEU A 1 84 ? -4.108 -6.742 23.378 1.00 92.12 84 LEU A N 1
ATOM 643 C CA . LEU A 1 84 ? -2.940 -5.862 23.340 1.00 92.12 84 LEU A CA 1
ATOM 644 C C . LEU A 1 84 ? -1.764 -6.469 22.579 1.00 92.12 84 LEU A C 1
ATOM 646 O O . LEU A 1 84 ? -1.054 -5.750 21.872 1.00 92.12 84 LEU A O 1
ATOM 650 N N . THR A 1 85 ? -1.552 -7.779 22.708 1.00 93.06 85 THR A N 1
ATOM 651 C CA . THR A 1 85 ? -0.509 -8.493 21.963 1.00 93.06 85 THR A CA 1
ATOM 652 C C . THR A 1 85 ? -0.788 -8.438 20.463 1.00 93.06 85 THR A C 1
ATOM 654 O O . THR A 1 85 ? 0.112 -8.118 19.681 1.00 93.06 85 THR A O 1
ATOM 657 N N . PHE A 1 86 ? -2.041 -8.671 20.070 1.00 92.81 86 PHE A N 1
ATOM 658 C CA . PHE A 1 86 ? -2.491 -8.553 18.688 1.00 92.81 86 PHE A CA 1
ATOM 659 C C . PHE A 1 86 ? -2.356 -7.115 18.165 1.00 92.81 86 PHE A C 1
ATOM 661 O O . PHE A 1 86 ? -1.667 -6.879 17.174 1.00 92.81 86 PHE A O 1
ATOM 668 N N . LEU A 1 87 ? -2.900 -6.126 18.880 1.00 92.38 87 LEU A N 1
ATOM 669 C CA . LEU A 1 87 ? -2.830 -4.719 18.479 1.00 92.38 87 LEU A CA 1
ATOM 670 C C . LEU A 1 87 ? -1.386 -4.213 18.375 1.00 92.38 87 LEU A C 1
ATOM 672 O O . LEU A 1 87 ? -1.075 -3.460 17.454 1.00 92.38 87 LEU A O 1
ATOM 676 N N . LYS A 1 88 ? -0.478 -4.634 19.264 1.00 92.69 88 LYS A N 1
ATOM 677 C CA . LYS A 1 88 ? 0.953 -4.299 19.171 1.00 92.69 88 LYS A CA 1
ATOM 678 C C . LYS A 1 88 ? 1.567 -4.833 17.878 1.00 92.69 88 LYS A C 1
ATOM 680 O O . LYS A 1 88 ? 2.359 -4.133 17.248 1.00 92.69 88 LYS A O 1
ATOM 685 N N . LYS A 1 89 ? 1.231 -6.067 17.497 1.00 91.19 89 LYS A N 1
ATOM 686 C CA . LYS A 1 89 ? 1.739 -6.703 16.278 1.00 91.19 89 LYS A CA 1
ATOM 687 C C . LYS A 1 89 ? 1.249 -5.966 15.029 1.00 91.19 89 LYS A C 1
ATOM 689 O O . LYS A 1 89 ? 2.074 -5.615 14.184 1.00 91.19 89 LYS A O 1
ATOM 694 N N . GLU A 1 90 ? -0.052 -5.694 14.962 1.00 88.94 90 GLU A N 1
ATOM 695 C CA . GLU A 1 90 ? -0.694 -5.114 13.778 1.00 88.94 90 GLU A CA 1
ATOM 696 C C . GLU A 1 90 ? -0.415 -3.607 13.639 1.00 88.94 90 GLU A C 1
ATOM 698 O O . GLU A 1 90 ? -0.026 -3.141 12.574 1.00 88.94 90 GLU A O 1
ATOM 703 N N . THR A 1 91 ? -0.510 -2.833 14.726 1.00 88.50 91 THR A N 1
ATOM 704 C CA . THR A 1 91 ? -0.332 -1.363 14.683 1.00 88.50 91 THR A CA 1
ATOM 705 C C . THR A 1 91 ? 1.116 -0.912 14.919 1.00 88.50 91 THR A C 1
ATOM 707 O O . THR A 1 91 ? 1.488 0.229 14.634 1.00 88.50 91 THR A O 1
ATOM 710 N N . GLY A 1 92 ? 1.962 -1.764 15.509 1.00 87.69 92 GLY A N 1
ATOM 711 C CA . GLY A 1 92 ? 3.311 -1.398 15.959 1.00 87.69 92 GLY A CA 1
ATOM 712 C C . GLY A 1 92 ? 3.358 -0.414 17.141 1.00 87.69 92 GLY A C 1
ATOM 713 O O . GLY A 1 92 ? 4.447 -0.004 17.547 1.00 87.69 92 GLY A O 1
ATOM 714 N N . ARG A 1 93 ? 2.208 -0.026 17.714 1.00 90.44 93 ARG A N 1
ATOM 715 C CA . ARG A 1 93 ? 2.131 0.868 18.883 1.00 90.44 93 ARG A CA 1
ATOM 716 C C . ARG A 1 93 ? 2.613 0.165 20.153 1.00 90.44 93 ARG A C 1
ATOM 718 O O . ARG A 1 93 ? 2.559 -1.058 20.276 1.00 90.44 93 ARG A O 1
ATOM 725 N N . SER A 1 94 ? 3.082 0.945 21.129 1.00 90.75 94 SER A N 1
ATOM 726 C CA . SER A 1 94 ? 3.482 0.406 22.432 1.00 90.75 94 SER A CA 1
ATOM 727 C C . SER A 1 94 ? 2.270 -0.099 23.221 1.00 90.75 94 SER A C 1
ATOM 729 O O . SER A 1 94 ? 1.189 0.488 23.172 1.00 90.75 94 SER A O 1
ATOM 731 N N . VAL A 1 95 ? 2.467 -1.157 24.012 1.00 90.31 95 VAL A N 1
ATOM 732 C CA . VAL A 1 95 ? 1.412 -1.732 24.868 1.00 90.31 95 VAL A CA 1
ATOM 733 C C . VAL A 1 95 ? 0.864 -0.693 25.850 1.00 90.31 95 VAL A C 1
ATOM 735 O O . VAL A 1 95 ? -0.340 -0.620 26.055 1.00 90.31 95 VAL A O 1
ATOM 738 N N . SER A 1 96 ? 1.729 0.157 26.412 1.00 88.44 96 SER A N 1
ATOM 739 C CA . SER A 1 96 ? 1.314 1.234 27.319 1.00 88.44 96 SER A CA 1
ATOM 740 C C . SER A 1 96 ? 0.423 2.273 26.634 1.00 88.44 96 SER A C 1
ATOM 742 O O . SER A 1 96 ? -0.569 2.707 27.216 1.00 88.44 96 SER A O 1
ATOM 744 N N . GLY A 1 97 ? 0.738 2.645 25.388 1.00 86.94 97 GLY A N 1
ATOM 745 C CA . GLY A 1 97 ? -0.084 3.559 24.598 1.00 86.94 97 GLY A CA 1
ATOM 746 C C . GLY A 1 97 ? -1.438 2.954 24.229 1.00 86.94 97 GLY A C 1
ATOM 747 O O . GLY A 1 97 ? -2.446 3.650 24.282 1.00 86.94 97 GLY A O 1
ATOM 748 N N . LEU A 1 98 ? -1.469 1.658 23.908 1.00 89.75 98 LEU A N 1
ATOM 749 C CA . LEU A 1 98 ? -2.703 0.930 23.604 1.00 89.75 98 LEU A CA 1
ATOM 750 C C . LEU A 1 98 ? -3.604 0.784 24.840 1.00 89.75 98 LEU A C 1
ATOM 752 O O . LEU A 1 98 ? -4.790 1.086 24.746 1.00 89.75 98 LEU A O 1
ATOM 756 N N . LYS A 1 99 ? -3.042 0.431 26.008 1.00 90.12 99 LYS A N 1
ATOM 757 C CA . LYS A 1 99 ? -3.781 0.398 27.285 1.00 90.12 99 LYS A CA 1
ATOM 758 C C . LYS A 1 99 ? -4.407 1.748 27.614 1.00 90.12 99 LYS A C 1
ATOM 760 O O . LYS A 1 99 ? -5.570 1.810 27.989 1.00 90.12 99 LYS A O 1
ATOM 765 N N . LYS A 1 100 ? -3.658 2.839 27.418 1.00 89.00 100 LYS A N 1
ATOM 766 C CA . LYS A 1 100 ? -4.181 4.195 27.620 1.00 89.00 100 LYS A CA 1
ATOM 767 C C . LYS A 1 100 ? -5.359 4.495 26.689 1.00 89.00 100 LYS A C 1
ATOM 769 O O . LYS A 1 100 ? -6.335 5.071 27.144 1.00 89.00 100 LYS A O 1
ATOM 774 N N . SER A 1 101 ? -5.270 4.114 25.414 1.00 86.56 101 SER A N 1
ATOM 775 C CA . SER A 1 101 ? -6.341 4.360 24.443 1.00 86.56 101 SER A CA 1
ATOM 776 C C . SER A 1 101 ? -7.600 3.523 24.691 1.00 86.56 101 SER A C 1
ATOM 778 O O . SER A 1 101 ? -8.693 4.010 24.429 1.00 86.56 101 SER A O 1
ATOM 780 N N . LEU A 1 102 ? -7.460 2.294 25.198 1.00 87.00 102 LEU A N 1
ATOM 781 C CA . LEU A 1 102 ? -8.591 1.413 25.525 1.00 87.00 102 LEU A CA 1
ATOM 782 C C . LEU A 1 102 ? -9.236 1.739 26.881 1.00 87.00 102 LEU A C 1
ATOM 784 O O . LEU A 1 102 ? -10.443 1.600 27.036 1.00 87.00 102 LEU A O 1
ATOM 788 N N . GLY A 1 103 ? -8.437 2.158 27.866 1.00 78.06 103 GLY A N 1
ATOM 789 C CA . GLY A 1 103 ? -8.895 2.435 29.232 1.00 78.06 103 GLY A CA 1
ATOM 790 C C . GLY A 1 103 ? -9.300 3.886 29.498 1.00 78.06 103 GLY A C 1
ATOM 791 O O . GLY A 1 103 ? -9.633 4.221 30.632 1.00 78.06 103 GLY A O 1
ATOM 792 N N . ALA A 1 104 ? -9.226 4.769 28.502 1.00 74.75 104 ALA A N 1
ATOM 793 C CA . ALA A 1 104 ? -9.624 6.161 28.665 1.00 74.75 104 ALA A CA 1
ATOM 794 C C . ALA A 1 104 ? -11.153 6.305 28.672 1.00 74.75 104 ALA A C 1
ATOM 796 O O . ALA A 1 104 ? -11.848 5.729 27.835 1.00 74.75 104 ALA A O 1
ATOM 797 N N . GLU A 1 105 ? -11.671 7.128 29.588 1.00 75.81 105 GLU A N 1
ATOM 798 C CA . GLU A 1 105 ? -13.087 7.502 29.593 1.00 75.81 105 GLU A CA 1
ATOM 799 C C . GLU A 1 105 ? -13.493 8.153 28.261 1.00 75.81 105 GLU A C 1
ATOM 801 O O . GLU A 1 105 ? -12.666 8.692 27.518 1.00 75.81 105 GLU A O 1
ATOM 806 N N . LEU A 1 106 ? -14.783 8.079 27.924 1.00 78.38 106 LEU A N 1
ATOM 807 C CA . LEU A 1 106 ? -15.298 8.715 26.715 1.00 78.38 106 LEU A CA 1
ATOM 808 C C . LEU A 1 106 ? -15.211 10.240 26.879 1.00 78.38 106 LEU A C 1
ATOM 810 O O . LEU A 1 106 ? -16.010 10.829 27.600 1.00 78.38 106 LEU A O 1
ATOM 814 N N . THR A 1 107 ? -14.266 10.875 26.187 1.00 80.81 107 THR A N 1
ATOM 815 C CA . THR A 1 107 ? -14.058 12.332 26.235 1.00 80.81 107 THR A CA 1
ATOM 816 C C . THR A 1 107 ? -14.620 13.063 25.015 1.00 80.81 107 THR A C 1
ATOM 818 O O . THR A 1 107 ? -14.338 14.245 24.840 1.00 80.81 107 THR A O 1
ATOM 821 N N . LEU A 1 108 ? -15.364 12.374 24.143 1.00 83.44 108 LEU A N 1
ATOM 822 C CA . LEU A 1 108 ? -15.907 12.972 22.922 1.00 83.44 108 LEU A CA 1
ATOM 823 C C . LEU A 1 108 ? -16.965 14.027 23.260 1.00 83.44 108 LEU A C 1
ATOM 825 O O . LEU A 1 108 ? -17.893 13.775 24.029 1.00 83.44 108 LEU A O 1
ATOM 829 N N . SER A 1 109 ? -16.855 15.194 22.631 1.00 88.31 109 SER A N 1
ATOM 830 C CA . SER A 1 109 ? -17.954 16.156 22.584 1.00 88.31 109 SER A CA 1
ATOM 831 C C . SER A 1 109 ? -19.135 15.594 21.782 1.00 88.31 109 SER A C 1
ATOM 833 O O . SER A 1 109 ? -18.966 14.720 20.929 1.00 88.31 109 SER A O 1
ATOM 835 N N . HIS A 1 110 ? -20.335 16.147 21.987 1.00 85.88 110 HIS A N 1
ATOM 836 C CA . HIS A 1 110 ? -21.526 15.746 21.225 1.00 85.88 110 HIS A CA 1
ATOM 837 C C . HIS A 1 110 ? -21.321 15.867 19.703 1.00 85.88 110 HIS A C 1
ATOM 839 O O . HIS A 1 110 ? -21.786 15.032 18.930 1.00 85.88 110 HIS A O 1
ATOM 845 N N . TYR A 1 111 ? -20.566 16.884 19.272 1.00 87.31 111 TYR A N 1
ATOM 846 C CA . TYR A 1 111 ? -20.206 17.068 17.869 1.00 87.31 111 TYR A CA 1
ATOM 847 C C . TYR A 1 111 ? -19.296 15.945 17.355 1.00 87.31 111 TYR A C 1
ATOM 849 O O . TYR A 1 111 ? -19.525 15.406 16.274 1.00 87.31 111 TYR A O 1
ATOM 857 N N . GLU A 1 112 ? -18.283 15.542 18.120 1.00 87.88 112 GLU A N 1
ATOM 858 C CA . GLU A 1 112 ? -17.385 14.467 17.697 1.00 87.88 112 GLU A CA 1
ATOM 859 C C . GLU A 1 112 ? -18.084 13.111 17.686 1.00 87.88 112 GLU A C 1
ATOM 861 O O . GLU A 1 112 ? -17.916 12.363 16.725 1.00 87.88 112 GLU A O 1
ATOM 866 N N . GLU A 1 113 ? -18.912 12.821 18.692 1.00 89.88 113 GLU A N 1
ATOM 867 C CA . GLU A 1 113 ? -19.727 11.603 18.741 1.00 89.88 113 GLU A CA 1
ATOM 868 C C . GLU A 1 113 ? -20.670 11.508 17.532 1.00 89.88 113 GLU A C 1
ATOM 870 O O . GLU A 1 113 ? -20.810 10.436 16.938 1.00 89.88 113 GLU A O 1
ATOM 875 N N . SER A 1 114 ? -21.228 12.637 17.077 1.00 90.31 114 SER A N 1
ATOM 876 C CA . SER A 1 114 ? -22.060 12.668 15.868 1.00 90.31 114 SER A CA 1
ATOM 877 C C . SER A 1 114 ? -21.320 12.169 14.618 1.00 90.31 114 SER A C 1
ATOM 879 O O . SER A 1 114 ? -21.918 11.481 13.793 1.00 90.31 114 SER A O 1
ATOM 881 N N . ARG A 1 115 ? -20.002 12.405 14.497 1.00 92.25 115 ARG A N 1
ATOM 882 C CA . ARG A 1 115 ? -19.204 11.896 13.363 1.00 92.25 115 ARG A CA 1
ATOM 883 C C . ARG A 1 115 ? -19.078 10.374 13.377 1.00 92.25 115 ARG A C 1
ATOM 885 O O . ARG A 1 115 ? -19.107 9.756 12.311 1.00 92.25 115 ARG A O 1
ATOM 892 N N . TYR A 1 116 ? -18.967 9.768 14.560 1.00 92.50 116 TYR A N 1
ATOM 893 C CA . TYR A 1 116 ? -18.974 8.311 14.710 1.00 92.50 116 TYR A CA 1
ATOM 894 C C . TYR A 1 116 ? -20.342 7.732 14.356 1.00 92.50 116 TYR A C 1
ATOM 896 O O . TYR A 1 116 ? -20.415 6.786 13.573 1.00 92.50 116 TYR A O 1
ATOM 904 N N . LEU A 1 117 ? -21.424 8.338 14.853 1.00 91.50 117 LEU A N 1
ATOM 905 C CA . LEU A 1 117 ? -22.791 7.909 14.547 1.00 91.50 117 LEU A CA 1
ATOM 906 C C . LEU A 1 117 ? -23.096 7.978 13.049 1.00 91.50 117 LEU A C 1
ATOM 908 O O . LEU A 1 117 ? -23.594 7.003 12.490 1.00 91.50 117 LEU A O 1
ATOM 912 N N . VAL A 1 118 ? -22.715 9.066 12.374 1.00 92.38 118 VAL A N 1
ATOM 913 C CA . VAL A 1 118 ? -22.873 9.209 10.916 1.00 92.38 118 VAL A CA 1
ATOM 914 C C . VAL A 1 118 ? -22.175 8.066 10.175 1.00 92.38 118 VAL A C 1
ATOM 916 O O . VAL A 1 118 ? -22.757 7.466 9.271 1.00 92.38 118 VAL A O 1
ATOM 919 N N . ARG A 1 119 ? -20.952 7.710 10.583 1.00 92.38 119 ARG A N 1
ATOM 920 C CA . ARG A 1 119 ? -20.190 6.605 9.982 1.00 92.38 119 ARG A CA 1
ATOM 921 C C . ARG A 1 119 ? -20.749 5.219 10.316 1.00 92.38 119 ARG A C 1
ATOM 923 O O . ARG A 1 119 ? -20.581 4.297 9.525 1.00 92.38 119 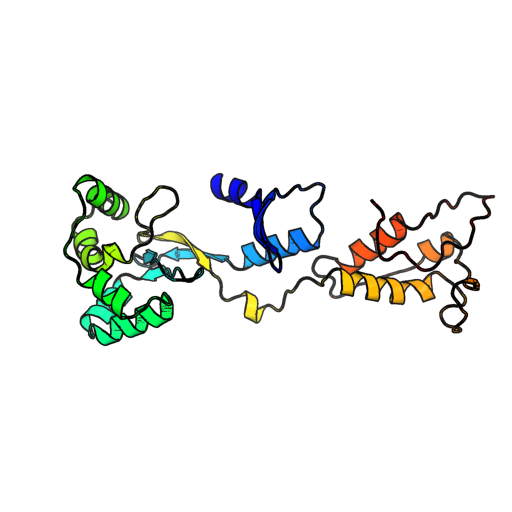ARG A O 1
ATOM 930 N N . CYS A 1 120 ? -21.479 5.093 11.419 1.00 92.19 120 CYS A N 1
ATOM 931 C CA . CYS A 1 120 ? -22.246 3.900 11.775 1.00 92.19 120 CYS A CA 1
ATOM 932 C C . CYS A 1 120 ? -23.623 3.832 11.084 1.00 92.19 120 CYS A C 1
ATOM 934 O O . CYS A 1 120 ? -24.429 2.979 11.438 1.00 92.19 120 CYS A O 1
ATOM 936 N N . GLY A 1 121 ? -23.944 4.734 10.147 1.00 90.06 121 GLY A N 1
ATOM 937 C CA . GLY A 1 121 ? -25.271 4.782 9.522 1.00 90.06 121 GLY A CA 1
ATOM 938 C C . GLY A 1 121 ? -26.380 5.240 10.478 1.00 90.06 121 GLY A C 1
ATOM 939 O O . GLY A 1 121 ? -27.535 4.870 10.297 1.00 90.06 121 GLY A O 1
ATOM 940 N N . ASN A 1 122 ? -26.028 6.034 11.494 1.00 90.12 122 ASN A N 1
ATOM 941 C CA . ASN A 1 122 ? -26.881 6.428 12.618 1.00 90.12 122 ASN A CA 1
ATOM 942 C C . ASN A 1 122 ? -27.456 5.244 13.416 1.00 90.12 122 ASN A C 1
ATOM 944 O O . ASN A 1 122 ? -28.508 5.386 14.033 1.00 90.12 122 ASN A O 1
ATOM 948 N N . ASP A 1 123 ? -26.764 4.099 13.435 1.00 91.94 123 ASP A N 1
ATOM 949 C CA . ASP A 1 123 ? -27.115 2.953 14.274 1.00 91.94 123 ASP A CA 1
ATOM 950 C C . ASP A 1 123 ? -26.470 3.068 15.675 1.00 91.94 123 ASP A C 1
ATOM 952 O O . ASP A 1 123 ? -25.246 2.917 15.814 1.00 91.94 123 ASP A O 1
ATOM 956 N N . PRO A 1 124 ? -27.262 3.293 16.745 1.00 90.44 124 PRO A N 1
ATOM 957 C CA . PRO A 1 124 ? -26.740 3.374 18.106 1.00 90.44 124 PRO A CA 1
ATOM 958 C C . PRO A 1 124 ? -26.191 2.037 18.620 1.00 90.44 124 PRO A C 1
ATOM 960 O O . PRO A 1 124 ? -25.317 2.029 19.488 1.00 90.44 124 PRO A O 1
ATOM 963 N N . GLN A 1 125 ? -26.688 0.900 18.117 1.00 93.19 125 GLN A N 1
ATOM 964 C CA . GLN A 1 125 ? -26.210 -0.419 18.534 1.00 93.19 125 GLN A CA 1
ATOM 965 C C . GLN A 1 125 ? -24.797 -0.662 18.014 1.00 93.19 125 GLN A C 1
ATOM 967 O O . GLN A 1 125 ? -23.919 -1.069 18.778 1.00 93.19 125 GLN A O 1
ATOM 972 N N . LEU A 1 126 ? -24.560 -0.347 16.740 1.00 92.56 126 LEU A N 1
ATOM 973 C CA . LEU A 1 126 ? -23.229 -0.418 16.153 1.00 92.56 126 LEU A CA 1
ATOM 974 C C . LEU A 1 126 ? -22.260 0.544 16.850 1.00 92.56 126 LEU A C 1
ATOM 976 O O . LEU A 1 126 ? -21.136 0.153 17.167 1.00 92.56 126 LEU A O 1
ATOM 980 N N . TRP A 1 127 ? -22.701 1.764 17.170 1.00 92.81 127 TRP A N 1
ATOM 981 C CA . TRP A 1 127 ? -21.868 2.697 17.928 1.00 92.81 127 TRP A CA 1
ATOM 982 C C . TRP A 1 127 ? -21.473 2.141 19.299 1.00 92.81 127 TRP A C 1
ATOM 984 O O . TRP A 1 127 ? -20.294 2.166 19.640 1.00 92.81 127 TRP A O 1
ATOM 994 N N . ASN A 1 128 ? -22.408 1.563 20.058 1.00 92.44 128 ASN A N 1
ATOM 995 C CA . ASN A 1 128 ? -22.104 0.975 21.367 1.00 92.44 128 ASN A CA 1
ATOM 996 C C . ASN A 1 128 ? -21.048 -0.140 21.296 1.00 92.44 128 ASN A C 1
ATOM 998 O O . ASN A 1 128 ? -20.241 -0.265 22.215 1.00 92.44 128 ASN A O 1
ATOM 1002 N N . ARG A 1 129 ? -21.021 -0.909 20.201 1.00 93.94 129 ARG A N 1
ATOM 1003 C CA . ARG A 1 129 ? -20.001 -1.940 19.947 1.00 93.94 129 ARG A CA 1
ATOM 1004 C C . ARG A 1 129 ? -18.632 -1.354 19.599 1.00 93.94 129 ARG A C 1
ATOM 1006 O O . ARG A 1 129 ? -17.609 -1.896 19.998 1.00 93.94 129 ARG A O 1
ATOM 1013 N N . ILE A 1 130 ? -18.606 -0.241 18.868 1.00 93.69 130 ILE A N 1
ATOM 1014 C CA . ILE A 1 130 ? -17.371 0.426 18.420 1.00 93.69 130 ILE A CA 1
ATOM 1015 C C . ILE A 1 130 ? -16.776 1.320 19.513 1.00 93.69 130 ILE A C 1
ATOM 1017 O O . ILE A 1 130 ? -15.558 1.493 19.583 1.00 93.69 130 ILE A O 1
ATOM 1021 N N . LYS A 1 131 ? -17.623 1.867 20.389 1.00 91.62 131 LYS A N 1
ATOM 1022 C CA . LYS A 1 131 ? -17.274 2.810 21.452 1.00 91.62 131 LYS A CA 1
ATOM 1023 C C . LYS A 1 131 ? -16.058 2.397 22.296 1.00 91.62 131 LYS A C 1
ATOM 1025 O O . LYS A 1 131 ? -15.249 3.280 22.548 1.00 91.62 131 LYS A O 1
ATOM 1030 N N . PRO A 1 132 ? -15.834 1.127 22.684 1.00 91.88 132 PRO A N 1
ATOM 1031 C CA . PRO A 1 132 ? -14.622 0.725 23.412 1.00 91.88 132 PRO A CA 1
ATOM 1032 C C . PRO A 1 132 ? -13.307 0.954 22.647 1.00 91.88 132 PRO A C 1
ATOM 1034 O O . PRO A 1 132 ? -12.246 1.068 23.252 1.00 91.88 132 PRO A O 1
ATOM 1037 N N . PHE A 1 133 ? -13.359 1.038 21.316 1.00 92.75 133 PHE A N 1
ATOM 1038 C CA . PHE A 1 133 ? -12.188 1.135 20.444 1.00 92.75 133 PHE A CA 1
ATOM 1039 C C . PHE A 1 133 ? -11.992 2.531 19.836 1.00 92.75 133 PHE A C 1
ATOM 1041 O O . PHE A 1 133 ? -11.067 2.718 19.048 1.00 92.75 133 PHE A O 1
ATOM 1048 N N . TYR A 1 134 ? -12.826 3.521 20.182 1.00 92.00 134 TYR A N 1
ATOM 1049 C CA . TYR A 1 134 ? -12.902 4.798 19.458 1.00 92.00 134 TYR A CA 1
ATOM 1050 C C . TYR A 1 134 ? -11.557 5.537 19.336 1.00 92.00 134 TYR A C 1
ATOM 1052 O O . TYR A 1 134 ? -11.244 6.060 18.272 1.00 92.00 134 TYR A O 1
ATOM 1060 N N . GLN A 1 135 ? -10.711 5.519 20.373 1.00 91.44 135 GLN A N 1
ATOM 1061 C CA . GLN A 1 135 ? -9.394 6.180 20.342 1.00 91.44 135 GLN A CA 1
ATOM 1062 C C . GLN A 1 135 ? -8.345 5.465 19.481 1.00 91.44 135 GLN A C 1
ATOM 1064 O O . GLN A 1 135 ? -7.257 5.998 19.245 1.00 91.44 135 GLN A O 1
ATOM 1069 N N . LEU A 1 136 ? -8.617 4.229 19.066 1.00 92.38 136 LEU A N 1
ATOM 1070 C CA . LEU A 1 136 ? -7.748 3.492 18.157 1.00 92.38 136 LEU A CA 1
ATOM 1071 C C . LEU A 1 136 ? -8.073 3.806 16.698 1.00 92.38 136 LEU A C 1
ATOM 1073 O O . LEU A 1 136 ? -7.206 3.615 15.846 1.00 92.38 136 LEU A O 1
ATOM 1077 N N . ILE A 1 137 ? -9.284 4.286 16.414 1.00 94.25 137 ILE A N 1
ATOM 1078 C CA . ILE A 1 137 ? -9.776 4.510 15.057 1.00 94.25 137 ILE A CA 1
ATOM 1079 C C . ILE A 1 137 ? -9.072 5.723 14.454 1.00 94.25 137 ILE A C 1
ATOM 1081 O O . ILE A 1 137 ? -9.015 6.796 15.055 1.00 94.25 137 ILE A O 1
ATOM 1085 N N . ARG A 1 138 ? -8.511 5.544 13.256 1.00 92.69 138 ARG A N 1
ATOM 1086 C CA . ARG A 1 138 ? -7.894 6.633 12.496 1.00 92.69 138 ARG A CA 1
ATOM 1087 C C . ARG A 1 138 ? -8.962 7.531 11.887 1.00 92.69 138 ARG A C 1
ATOM 1089 O O . ARG A 1 138 ? -10.050 7.068 11.540 1.00 92.69 138 ARG A O 1
ATOM 1096 N N . LEU A 1 139 ? -8.626 8.802 11.718 1.00 91.62 139 LEU A N 1
ATOM 1097 C CA . LEU A 1 139 ? -9.446 9.724 10.945 1.00 91.62 139 LEU A CA 1
ATOM 1098 C C . LEU A 1 139 ? -9.076 9.632 9.461 1.00 91.62 139 LEU A C 1
ATOM 1100 O O . LEU A 1 139 ? -7.924 9.370 9.112 1.00 91.62 139 LEU A O 1
ATOM 1104 N N . ASP A 1 140 ? -10.063 9.814 8.593 1.00 87.56 140 ASP A N 1
ATOM 1105 C CA . ASP A 1 140 ? -9.861 9.970 7.159 1.00 87.56 140 ASP A CA 1
ATOM 1106 C C . ASP A 1 140 ? -9.478 11.416 6.792 1.00 87.56 140 ASP A C 1
ATOM 1108 O O . ASP A 1 140 ? -9.340 12.289 7.647 1.00 87.56 140 ASP A O 1
ATOM 1112 N N . THR A 1 141 ? -9.319 11.686 5.496 1.00 82.00 141 THR A N 1
ATOM 1113 C CA . THR A 1 141 ? -8.952 13.013 4.969 1.00 82.00 141 THR A CA 1
ATOM 1114 C C . THR A 1 141 ? -9.992 14.108 5.224 1.00 82.00 141 THR A C 1
ATOM 1116 O O . THR A 1 141 ? -9.714 15.274 4.966 1.00 82.00 141 THR A O 1
ATOM 1119 N N . TYR A 1 142 ? -11.196 13.748 5.669 1.00 84.12 142 TYR A N 1
ATOM 1120 C CA . TYR A 1 142 ? -12.276 14.670 6.022 1.00 84.12 142 TYR A CA 1
ATOM 1121 C C . TYR A 1 142 ? -12.485 14.749 7.540 1.00 84.12 142 TYR A C 1
ATOM 1123 O O . TYR A 1 142 ? -13.525 15.225 7.996 1.00 84.12 142 TYR A O 1
ATOM 1131 N N . ASP A 1 143 ? -11.522 14.255 8.320 1.00 88.19 143 ASP A N 1
ATOM 1132 C CA . ASP A 1 143 ? -11.575 14.160 9.774 1.00 88.19 143 ASP A CA 1
ATOM 1133 C C . ASP A 1 143 ? -12.739 13.296 10.297 1.00 88.19 143 ASP A C 1
ATOM 1135 O O . ASP A 1 143 ? -13.214 13.493 11.418 1.00 88.19 143 ASP A O 1
ATOM 1139 N N . TYR A 1 144 ? -13.230 12.328 9.518 1.00 91.44 144 TYR A N 1
ATOM 1140 C CA . TYR A 1 144 ? -14.214 11.354 9.996 1.00 91.44 144 TYR A CA 1
ATOM 1141 C C . TYR A 1 144 ? -13.537 10.060 10.448 1.00 91.44 144 TYR A C 1
ATOM 1143 O O . TYR A 1 144 ? -12.561 9.633 9.834 1.00 91.44 144 TYR A O 1
ATOM 1151 N N . PRO A 1 145 ? -14.065 9.382 11.483 1.00 94.19 145 PRO A N 1
ATOM 1152 C CA . PRO A 1 145 ? -13.534 8.095 11.906 1.00 94.19 145 PRO A CA 1
ATOM 1153 C C . PRO A 1 145 ? -13.683 7.063 10.789 1.00 94.19 145 PRO A C 1
ATOM 1155 O O . PRO A 1 145 ? -14.757 6.929 10.190 1.00 94.19 145 PRO A O 1
ATOM 1158 N N . LEU A 1 146 ? -12.611 6.323 10.509 1.00 94.44 146 LEU A N 1
ATOM 1159 C CA . LEU A 1 146 ? -12.617 5.319 9.458 1.00 94.44 146 LEU A CA 1
ATOM 1160 C C . LEU A 1 146 ? -13.316 4.041 9.930 1.00 94.44 146 LEU A C 1
ATOM 1162 O O . LEU A 1 146 ? -12.692 3.084 10.387 1.00 94.44 146 LEU A O 1
ATOM 1166 N N . ILE A 1 147 ? -14.636 4.053 9.789 1.00 95.31 147 ILE A N 1
ATOM 1167 C CA . ILE A 1 147 ? -15.526 2.913 9.991 1.00 95.31 147 ILE A CA 1
ATOM 1168 C C . ILE A 1 147 ? -16.089 2.556 8.621 1.00 95.31 147 ILE A C 1
ATOM 1170 O O . ILE A 1 147 ? -16.636 3.412 7.921 1.00 95.31 147 ILE A O 1
ATOM 1174 N N . LEU A 1 148 ? -15.924 1.298 8.236 1.00 93.81 148 LEU A N 1
ATOM 1175 C CA . LEU A 1 148 ? -16.315 0.761 6.943 1.00 93.81 148 LEU A CA 1
ATOM 1176 C C . LEU A 1 148 ? -17.441 -0.253 7.175 1.00 93.81 148 LEU A C 1
ATOM 1178 O O . LEU A 1 148 ? -17.160 -1.386 7.572 1.00 93.81 148 LEU A O 1
ATOM 1182 N N . PRO A 1 149 ? -18.714 0.132 6.977 1.00 92.38 149 PRO A N 1
ATOM 1183 C CA . PRO A 1 149 ? -19.836 -0.792 7.089 1.00 92.38 149 PRO A CA 1
ATOM 1184 C C . PRO A 1 149 ? -19.736 -1.945 6.089 1.00 92.38 149 PRO A C 1
ATOM 1186 O O . PRO A 1 149 ? -19.076 -1.839 5.050 1.00 92.38 149 PRO A O 1
ATOM 1189 N N . THR A 1 150 ? -20.461 -3.024 6.369 1.00 93.44 150 THR A N 1
ATOM 1190 C CA . THR A 1 150 ? -20.570 -4.179 5.467 1.00 93.44 150 THR A CA 1
ATOM 1191 C C . THR A 1 150 ? -20.958 -3.756 4.046 1.00 93.44 150 THR A C 1
ATOM 1193 O O . THR A 1 150 ? -21.832 -2.915 3.844 1.00 93.44 150 THR A O 1
ATOM 1196 N N . GLY A 1 151 ? -20.292 -4.335 3.048 1.00 90.44 151 GLY A N 1
ATOM 1197 C CA . GLY A 1 151 ? -20.481 -4.031 1.630 1.00 90.44 151 GLY A CA 1
ATOM 1198 C C . GLY A 1 151 ? -19.661 -2.845 1.110 1.00 90.44 151 GLY A C 1
ATOM 1199 O O . GLY A 1 151 ? -19.589 -2.660 -0.108 1.00 90.44 151 GLY A O 1
ATOM 1200 N N . THR A 1 152 ? -19.004 -2.073 1.985 1.00 89.81 152 THR A N 1
ATOM 1201 C CA . THR A 1 152 ? -18.129 -0.961 1.579 1.00 89.81 152 THR A CA 1
ATOM 1202 C C . THR A 1 152 ? -16.917 -1.484 0.815 1.00 89.81 152 THR A C 1
ATOM 1204 O O . THR A 1 152 ? -16.289 -2.455 1.228 1.00 89.81 152 THR A O 1
ATOM 1207 N N . ILE A 1 153 ? -16.566 -0.834 -0.293 1.00 89.75 153 ILE A N 1
ATOM 1208 C CA . ILE A 1 153 ? -15.313 -1.100 -1.006 1.00 89.75 153 ILE A CA 1
ATOM 1209 C C . ILE A 1 153 ? -14.259 -0.138 -0.468 1.00 89.75 153 ILE A C 1
ATOM 1211 O O . ILE A 1 153 ? -14.477 1.074 -0.460 1.00 89.75 153 ILE A O 1
ATOM 1215 N N . PHE A 1 154 ? -13.125 -0.672 -0.033 1.00 87.44 154 PHE A N 1
ATOM 1216 C CA . PHE A 1 154 ? -12.002 0.105 0.479 1.00 87.44 154 PHE A CA 1
ATOM 1217 C C . PHE A 1 154 ? -10.689 -0.386 -0.126 1.00 87.44 154 PHE A C 1
ATOM 1219 O O . PHE A 1 154 ? -10.610 -1.488 -0.664 1.00 87.44 154 PHE A O 1
ATOM 1226 N N . VAL A 1 155 ? -9.670 0.467 -0.074 1.00 85.12 155 VAL A N 1
ATOM 1227 C CA . VAL A 1 155 ? -8.330 0.161 -0.578 1.00 85.12 155 VAL A CA 1
ATOM 1228 C C . VAL A 1 155 ? -7.448 -0.197 0.612 1.00 85.12 155 VAL A C 1
ATOM 1230 O O . VAL A 1 155 ? -7.389 0.568 1.571 1.00 85.12 155 VAL A O 1
ATOM 1233 N N . THR A 1 156 ? -6.784 -1.346 0.545 1.00 83.69 156 THR A N 1
ATOM 1234 C CA . THR A 1 156 ? -5.856 -1.844 1.572 1.00 83.69 156 THR A CA 1
ATOM 1235 C C . THR A 1 156 ? -4.581 -2.356 0.910 1.00 83.69 156 THR A C 1
ATOM 1237 O O . THR A 1 156 ? -4.560 -2.585 -0.303 1.00 83.69 156 THR A O 1
ATOM 1240 N N . SER A 1 157 ? -3.501 -2.504 1.672 1.00 74.94 157 SER A N 1
ATOM 1241 C CA . SER A 1 157 ? -2.243 -3.021 1.132 1.00 74.94 157 SER A CA 1
ATOM 1242 C C . SER A 1 157 ? -2.403 -4.481 0.686 1.00 74.94 157 SER A C 1
ATOM 1244 O O . SER A 1 157 ? -2.914 -5.326 1.421 1.00 74.94 157 SER A O 1
ATOM 1246 N N . GLY A 1 158 ? -1.975 -4.778 -0.538 1.00 65.25 158 GLY A N 1
ATOM 1247 C CA . GLY A 1 158 ? -1.927 -6.127 -1.094 1.00 65.25 158 GLY A CA 1
ATOM 1248 C C . GLY A 1 158 ? -0.684 -6.897 -0.652 1.00 65.25 158 GLY A C 1
ATOM 1249 O O . GLY A 1 158 ? 0.368 -6.321 -0.386 1.00 65.25 158 GLY A O 1
ATOM 1250 N N . THR A 1 159 ? -0.790 -8.224 -0.585 1.00 54.81 159 THR A N 1
ATOM 1251 C CA . THR A 1 159 ? 0.348 -9.134 -0.352 1.00 54.81 159 THR A CA 1
ATOM 1252 C C . THR A 1 159 ? 1.146 -9.442 -1.629 1.00 54.81 159 THR A C 1
ATOM 1254 O O . THR A 1 159 ? 2.262 -9.958 -1.550 1.00 54.81 159 THR A O 1
ATOM 1257 N N . ASP A 1 160 ? 0.611 -9.080 -2.798 1.00 52.12 160 ASP A N 1
ATOM 1258 C CA . ASP A 1 160 ? 0.983 -9.620 -4.118 1.00 52.12 160 ASP A CA 1
ATOM 1259 C C . ASP A 1 160 ? 2.369 -9.206 -4.639 1.00 52.12 160 ASP A C 1
ATOM 1261 O O . ASP A 1 160 ? 2.916 -9.818 -5.566 1.00 52.12 160 ASP A O 1
ATOM 1265 N N . ARG A 1 161 ? 3.004 -8.194 -4.038 1.00 50.22 161 ARG A N 1
ATOM 1266 C CA . ARG A 1 161 ? 4.320 -7.731 -4.499 1.00 50.22 161 ARG A CA 1
ATOM 1267 C C . ARG A 1 161 ? 5.457 -8.690 -4.161 1.00 50.22 161 ARG A C 1
ATOM 1269 O O . ARG A 1 161 ? 6.383 -8.828 -4.957 1.00 50.22 161 ARG A O 1
ATOM 1276 N N . ARG A 1 162 ? 5.425 -9.363 -3.004 1.00 49.34 162 ARG A N 1
ATOM 1277 C CA . ARG A 1 162 ? 6.510 -10.303 -2.654 1.00 49.34 162 ARG A CA 1
ATOM 1278 C C . ARG A 1 162 ? 6.520 -11.546 -3.540 1.00 49.34 162 ARG A C 1
ATOM 1280 O O . ARG A 1 162 ? 7.565 -12.177 -3.648 1.00 49.34 162 ARG A O 1
ATOM 1287 N N . GLU A 1 163 ? 5.395 -11.870 -4.170 1.00 46.22 163 GLU A N 1
ATOM 1288 C CA . GLU A 1 163 ? 5.223 -13.116 -4.918 1.00 46.22 163 GLU A CA 1
ATOM 1289 C C . GLU A 1 163 ? 5.345 -12.937 -6.441 1.00 46.22 163 GLU A C 1
ATOM 1291 O O . GLU A 1 163 ? 5.782 -13.862 -7.119 1.00 46.22 163 GLU A O 1
ATOM 1296 N N . SER A 1 164 ? 5.047 -11.753 -6.993 1.00 54.28 164 SER A N 1
ATOM 1297 C CA . SER A 1 164 ? 5.054 -11.527 -8.453 1.00 54.28 164 SER A CA 1
ATOM 1298 C C . SER A 1 164 ? 6.423 -11.195 -9.067 1.00 54.28 164 SER A C 1
ATOM 1300 O O . SER A 1 164 ? 6.545 -11.181 -10.292 1.00 54.28 164 SER A O 1
ATOM 1302 N N . GLY A 1 165 ? 7.452 -10.900 -8.257 1.00 55.50 165 GLY A N 1
ATOM 1303 C CA . GLY A 1 165 ? 8.834 -10.668 -8.717 1.00 55.50 165 GLY A CA 1
ATOM 1304 C C . GLY A 1 165 ? 9.019 -9.513 -9.715 1.00 55.50 165 GLY A C 1
ATOM 1305 O O . GLY A 1 165 ? 10.082 -9.389 -10.324 1.00 55.50 165 GLY A O 1
ATOM 1306 N N . THR A 1 166 ? 8.000 -8.673 -9.907 1.00 57.81 166 THR A N 1
ATOM 1307 C CA . THR A 1 166 ? 8.004 -7.599 -10.905 1.00 57.81 166 THR A CA 1
ATOM 1308 C C . THR A 1 166 ? 8.708 -6.375 -10.326 1.00 57.81 166 THR A C 1
ATOM 1310 O O . THR A 1 166 ? 8.106 -5.574 -9.615 1.00 57.81 166 THR A O 1
ATOM 1313 N N . HIS A 1 167 ? 10.003 -6.254 -10.616 1.00 63.62 167 HIS A N 1
ATOM 1314 C CA . HIS A 1 167 ? 10.837 -5.120 -10.225 1.00 63.62 167 HIS A CA 1
ATOM 1315 C C . HIS A 1 167 ? 11.293 -4.345 -11.457 1.00 63.62 167 HIS A C 1
ATOM 1317 O O . HIS A 1 167 ? 11.742 -4.939 -12.440 1.00 63.62 167 HIS A O 1
ATOM 1323 N N . TYR A 1 168 ? 11.221 -3.017 -11.398 1.00 67.50 168 TYR A N 1
ATOM 1324 C CA . TYR A 1 168 ? 11.802 -2.181 -12.444 1.00 67.50 168 TYR A CA 1
ATOM 1325 C C . TYR A 1 168 ? 13.337 -2.239 -12.422 1.00 67.50 168 TYR A C 1
ATOM 1327 O O . TYR A 1 168 ? 13.966 -2.152 -11.365 1.00 67.50 168 TYR A O 1
ATOM 1335 N N . THR A 1 169 ? 13.948 -2.373 -13.604 1.00 71.75 169 THR A N 1
ATOM 1336 C CA . THR A 1 169 ? 15.406 -2.352 -13.776 1.00 71.75 169 THR A CA 1
ATOM 1337 C C . THR A 1 169 ? 15.945 -0.934 -13.536 1.00 71.75 169 THR A C 1
ATOM 1339 O O . THR A 1 169 ? 15.493 -0.009 -14.212 1.00 71.75 169 THR A O 1
ATOM 1342 N N . PRO A 1 170 ? 16.909 -0.729 -12.615 1.00 74.12 170 PRO A N 1
ATOM 1343 C CA . PRO A 1 170 ? 17.495 0.592 -12.375 1.00 74.12 170 PRO A CA 1
ATOM 1344 C C . PRO A 1 170 ? 18.182 1.180 -13.616 1.00 74.12 170 PRO A C 1
ATOM 1346 O O . PRO A 1 170 ? 18.745 0.430 -14.425 1.00 74.12 170 PRO A O 1
ATOM 1349 N N . LYS A 1 171 ? 18.225 2.519 -13.718 1.00 72.19 171 LYS A N 1
A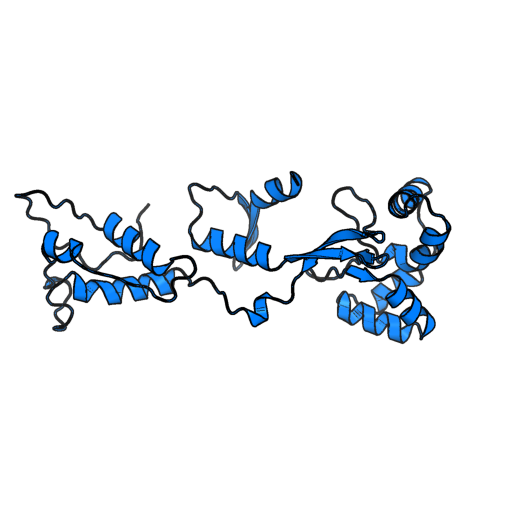TOM 1350 C CA . LYS A 1 171 ? 18.875 3.238 -14.827 1.00 72.19 171 LYS A CA 1
ATOM 1351 C C . LYS A 1 171 ? 20.288 2.772 -15.079 1.00 72.19 171 LYS A C 1
ATOM 1353 O O . LYS A 1 171 ? 20.589 2.319 -16.170 1.00 72.19 171 LYS A O 1
ATOM 1358 N N . VAL A 1 172 ? 21.119 2.837 -14.041 1.00 75.44 172 VAL A N 1
ATOM 1359 C CA . VAL A 1 172 ? 22.560 2.562 -14.111 1.00 75.44 172 VAL A CA 1
ATOM 1360 C C . VAL A 1 172 ? 22.807 1.185 -14.720 1.00 75.44 172 VAL A C 1
ATOM 1362 O O . VAL A 1 172 ? 23.626 1.038 -15.620 1.00 75.44 172 VAL A O 1
ATOM 1365 N N . LEU A 1 173 ? 22.013 0.195 -14.305 1.00 83.06 173 LEU A N 1
ATOM 1366 C CA . LEU A 1 173 ? 22.111 -1.162 -14.826 1.00 83.06 173 LEU A CA 1
ATOM 1367 C C . LEU A 1 173 ? 21.680 -1.238 -16.296 1.00 83.06 173 LEU A C 1
ATOM 1369 O O . LEU A 1 173 ? 22.351 -1.860 -17.115 1.00 83.06 173 LEU A O 1
ATOM 1373 N N . THR A 1 174 ? 20.574 -0.582 -16.641 1.00 83.00 174 THR A N 1
ATOM 1374 C CA . THR A 1 174 ? 20.080 -0.525 -18.021 1.00 83.00 174 THR A CA 1
ATOM 1375 C C . THR A 1 174 ? 21.075 0.196 -18.938 1.00 83.00 174 THR A C 1
ATOM 1377 O O . THR A 1 174 ? 21.306 -0.233 -20.064 1.00 83.00 174 THR A O 1
ATOM 1380 N N . GLU A 1 175 ? 21.693 1.278 -18.470 1.00 81.94 175 GLU A N 1
ATOM 1381 C CA . GLU A 1 175 ? 22.668 2.074 -19.214 1.00 81.94 175 GLU A CA 1
ATOM 1382 C C . GLU A 1 175 ? 23.939 1.290 -19.516 1.00 81.94 175 GLU A C 1
ATOM 1384 O O . GLU A 1 175 ? 24.340 1.224 -20.679 1.00 81.94 175 GLU A O 1
ATOM 1389 N N . GLU A 1 176 ? 24.536 0.665 -18.500 1.00 83.81 176 GLU A N 1
ATOM 1390 C CA . GLU A 1 176 ? 25.747 -0.136 -18.668 1.00 83.81 176 GLU A CA 1
ATOM 1391 C C . GLU A 1 176 ? 25.494 -1.338 -19.576 1.00 83.81 176 GLU A C 1
ATOM 1393 O O . GLU A 1 176 ? 26.224 -1.540 -20.548 1.00 83.81 176 GLU A O 1
ATOM 1398 N N . ILE A 1 177 ? 24.426 -2.102 -19.320 1.00 88.00 177 ILE A N 1
ATOM 1399 C CA . ILE A 1 177 ? 24.119 -3.294 -20.115 1.00 88.00 177 ILE A CA 1
ATOM 1400 C C . ILE A 1 177 ? 23.864 -2.916 -21.573 1.00 88.00 177 ILE A C 1
ATOM 1402 O O . ILE A 1 177 ? 24.458 -3.527 -22.460 1.00 88.00 177 ILE A O 1
ATOM 1406 N N . VAL A 1 178 ? 23.021 -1.913 -21.851 1.00 87.94 178 VAL A N 1
ATOM 1407 C CA . VAL A 1 178 ? 22.740 -1.509 -23.239 1.00 87.94 178 VAL A CA 1
ATOM 1408 C C . VAL A 1 178 ? 24.006 -0.991 -23.913 1.00 87.94 178 VAL A C 1
ATOM 1410 O O . VAL A 1 178 ? 24.276 -1.377 -25.048 1.00 87.94 178 VAL A O 1
ATOM 1413 N N . LYS A 1 179 ? 24.809 -0.165 -23.232 1.00 84.69 179 LYS A N 1
ATOM 1414 C CA . LYS A 1 179 ? 26.069 0.348 -23.779 1.00 84.69 179 LYS A CA 1
ATOM 1415 C C . LYS A 1 179 ? 26.989 -0.793 -24.206 1.00 84.69 179 LYS A C 1
ATOM 1417 O O . LYS A 1 179 ? 27.304 -0.907 -25.388 1.00 84.69 179 LYS A O 1
ATOM 1422 N N . TYR A 1 180 ? 27.361 -1.663 -23.271 1.00 87.31 180 TYR A N 1
ATOM 1423 C CA . TYR A 1 180 ? 28.325 -2.728 -23.543 1.00 87.31 180 TYR A CA 1
ATOM 1424 C C . TYR A 1 180 ? 27.774 -3.815 -24.474 1.00 87.31 180 TYR A C 1
ATOM 1426 O O . TYR A 1 180 ? 28.547 -4.482 -25.156 1.00 87.31 180 TYR A O 1
ATOM 1434 N N . THR A 1 181 ? 26.449 -3.968 -24.558 1.00 89.25 181 THR A N 1
ATOM 1435 C CA . THR A 1 181 ? 25.812 -4.867 -25.534 1.00 89.25 181 THR A CA 1
ATOM 1436 C C . THR A 1 181 ? 25.840 -4.283 -26.947 1.00 89.25 181 THR A C 1
ATOM 1438 O O . THR A 1 181 ? 26.057 -5.020 -27.907 1.00 89.25 181 THR A O 1
ATOM 1441 N N . LEU A 1 182 ? 25.613 -2.974 -27.103 1.00 87.62 182 LEU A N 1
ATOM 1442 C CA . LEU A 1 182 ? 25.484 -2.343 -28.419 1.00 87.62 182 LEU A CA 1
ATOM 1443 C C . LEU A 1 182 ? 26.812 -1.888 -29.024 1.00 87.62 182 LEU A C 1
ATOM 1445 O O . LEU A 1 182 ? 26.942 -1.947 -30.243 1.00 87.62 182 LEU A O 1
ATOM 1449 N N . GLU A 1 183 ? 27.793 -1.466 -28.221 1.00 87.19 183 GLU A N 1
ATOM 1450 C CA . GLU A 1 183 ? 29.117 -1.040 -28.705 1.00 87.19 183 GLU A CA 1
ATOM 1451 C C . GLU A 1 183 ? 29.752 -2.030 -29.705 1.00 87.19 183 GLU A C 1
ATOM 1453 O O . GLU A 1 183 ? 30.068 -1.599 -30.817 1.00 87.19 183 GLU A O 1
ATOM 1458 N N . PRO A 1 184 ? 29.856 -3.344 -29.422 1.00 89.12 184 PRO A N 1
ATOM 1459 C CA . PRO A 1 184 ? 30.431 -4.296 -30.378 1.00 89.12 184 PRO A CA 1
ATOM 1460 C C . PRO A 1 184 ? 29.557 -4.563 -31.611 1.00 89.12 184 PRO A C 1
ATOM 1462 O O . PRO A 1 184 ? 30.036 -5.128 -32.590 1.00 89.12 184 PRO A O 1
ATOM 1465 N N . LEU A 1 185 ? 28.279 -4.174 -31.587 1.00 89.31 185 LEU A N 1
ATOM 1466 C CA . LEU A 1 185 ? 27.358 -4.350 -32.713 1.00 89.31 185 LEU A CA 1
ATOM 1467 C C . LEU A 1 185 ? 27.334 -3.144 -33.654 1.00 89.31 185 LEU A C 1
ATOM 1469 O O . LEU A 1 185 ? 26.891 -3.281 -34.791 1.00 89.31 185 LEU A O 1
ATOM 1473 N N . VAL A 1 186 ? 27.769 -1.970 -33.187 1.00 87.00 186 VAL A N 1
ATOM 1474 C CA . VAL A 1 186 ? 27.724 -0.718 -33.962 1.00 87.00 186 VAL A CA 1
ATOM 1475 C C . VAL A 1 186 ? 29.110 -0.157 -34.286 1.00 87.00 186 VAL A C 1
ATOM 1477 O O . VAL A 1 186 ? 29.213 0.693 -35.169 1.00 87.00 186 VAL A O 1
ATOM 1480 N N . TYR A 1 187 ? 30.172 -0.662 -33.649 1.00 86.88 187 TYR A N 1
ATOM 1481 C CA . TYR A 1 187 ? 31.563 -0.331 -33.957 1.00 86.88 187 TYR A CA 1
ATOM 1482 C C . TYR A 1 187 ? 32.389 -1.586 -34.271 1.00 86.88 187 TYR A C 1
ATOM 1484 O O . TYR A 1 187 ? 32.315 -2.591 -33.569 1.00 86.88 187 TYR A O 1
ATOM 1492 N N . ARG A 1 188 ? 33.257 -1.495 -35.282 1.00 88.00 188 ARG A N 1
ATOM 1493 C CA . ARG A 1 188 ? 34.376 -2.430 -35.489 1.00 88.00 188 ARG A CA 1
ATOM 1494 C C . ARG A 1 188 ? 35.537 -2.043 -34.576 1.00 88.00 188 ARG A C 1
ATOM 1496 O O . ARG A 1 188 ? 35.758 -0.853 -34.357 1.00 88.00 188 ARG A O 1
ATOM 1503 N N . GLY A 1 189 ? 36.299 -3.018 -34.090 1.00 85.81 189 GLY A N 1
ATOM 1504 C CA . GLY A 1 189 ? 37.440 -2.807 -33.197 1.00 85.81 189 GLY A CA 1
ATOM 1505 C C . GLY A 1 189 ? 37.144 -3.116 -31.728 1.00 85.81 189 GLY A C 1
ATOM 1506 O O . GLY A 1 189 ? 38.073 -3.412 -30.980 1.00 85.81 189 GLY A O 1
ATOM 1507 N N . VAL A 1 190 ? 35.873 -3.088 -31.307 1.00 87.12 190 VAL A N 1
ATOM 1508 C CA . VAL A 1 190 ? 35.477 -3.363 -29.913 1.00 87.12 190 VAL A CA 1
ATOM 1509 C C . VAL A 1 190 ? 35.717 -4.832 -29.565 1.00 87.12 190 VAL A C 1
ATOM 1511 O O . VAL A 1 190 ? 36.362 -5.135 -28.564 1.00 87.12 190 VAL A O 1
ATOM 1514 N N . SER A 1 191 ? 35.230 -5.755 -30.400 1.00 87.62 191 SER A N 1
ATOM 1515 C CA . SER A 1 191 ? 35.388 -7.201 -30.186 1.00 87.62 191 SER A CA 1
ATOM 1516 C C . SER A 1 191 ? 36.839 -7.664 -30.328 1.00 87.62 191 SER A C 1
ATOM 1518 O O . SER A 1 191 ? 37.221 -8.679 -29.751 1.00 87.62 191 SER A O 1
ATOM 1520 N N . GLU A 1 192 ? 37.652 -6.910 -31.066 1.00 89.25 192 GLU A N 1
ATOM 1521 C CA . GLU A 1 192 ? 39.086 -7.126 -31.237 1.00 89.25 192 GLU A CA 1
ATOM 1522 C C . GLU A 1 192 ? 39.931 -6.527 -30.096 1.00 89.25 192 GLU A C 1
ATOM 1524 O O . GLU A 1 192 ? 41.150 -6.699 -30.086 1.00 89.25 192 GLU A O 1
ATOM 1529 N N . GLY A 1 193 ? 39.311 -5.838 -29.129 1.00 88.38 193 GLY A N 1
ATOM 1530 C CA . GLY A 1 193 ? 39.999 -5.236 -27.982 1.00 88.38 193 GLY A CA 1
ATOM 1531 C C . GLY A 1 193 ? 40.828 -3.997 -28.331 1.00 88.38 193 GLY A C 1
ATOM 1532 O O . GLY A 1 193 ? 41.743 -3.642 -27.586 1.00 88.38 193 GLY A O 1
ATOM 1533 N N . LEU A 1 194 ? 40.539 -3.346 -29.463 1.00 89.56 194 LEU A N 1
ATOM 1534 C CA . LEU A 1 194 ? 41.188 -2.093 -29.834 1.00 89.56 194 LEU A CA 1
ATOM 1535 C C . LEU A 1 194 ? 40.781 -0.978 -28.862 1.00 89.56 194 LEU A C 1
ATOM 1537 O O . LEU A 1 194 ? 39.677 -1.010 -28.309 1.00 89.56 194 LEU A O 1
ATOM 1541 N N . PRO A 1 195 ? 41.642 0.028 -28.647 1.00 88.62 195 PRO A N 1
ATOM 1542 C CA . PRO A 1 195 ? 41.286 1.160 -27.807 1.00 88.62 195 PRO A CA 1
ATOM 1543 C C . PRO A 1 195 ? 40.212 2.034 -28.498 1.00 88.62 195 PRO A C 1
ATOM 1545 O O . PRO A 1 195 ? 40.148 2.041 -29.734 1.00 88.62 195 PRO A O 1
ATOM 1548 N N . PRO A 1 196 ? 39.365 2.767 -27.743 1.00 81.50 196 PRO A N 1
ATOM 1549 C CA . PRO A 1 196 ? 38.213 3.494 -28.287 1.00 81.50 196 PRO A CA 1
ATOM 1550 C C . PRO A 1 196 ? 38.519 4.468 -29.423 1.00 81.50 196 PRO A C 1
ATOM 1552 O O . PRO A 1 196 ? 37.664 4.726 -30.262 1.00 81.50 196 PRO A O 1
ATOM 1555 N N . GLU A 1 197 ? 39.736 5.004 -29.487 1.00 85.25 197 GLU A N 1
ATOM 1556 C CA . GLU A 1 197 ? 40.176 5.928 -30.535 1.00 85.25 197 GLU A CA 1
ATOM 1557 C C . GLU A 1 197 ? 40.323 5.249 -31.905 1.00 85.25 197 GLU A C 1
ATOM 1559 O O . GLU A 1 197 ? 40.376 5.927 -32.931 1.00 85.25 197 GLU A O 1
ATOM 1564 N N . GLN A 1 198 ? 40.412 3.918 -31.923 1.00 85.31 198 GLN A N 1
ATOM 1565 C CA . GLN A 1 198 ? 40.566 3.097 -33.125 1.00 85.31 198 GLN A CA 1
ATOM 1566 C C . GLN A 1 198 ? 39.266 2.401 -33.535 1.00 85.31 198 GLN A C 1
ATOM 1568 O O . GLN A 1 198 ? 39.252 1.667 -34.525 1.00 85.31 198 GLN A O 1
ATOM 1573 N N . TRP A 1 199 ? 38.181 2.604 -32.788 1.00 88.31 199 TRP A N 1
ATOM 1574 C CA . TRP A 1 199 ? 36.890 2.046 -33.152 1.00 88.31 199 TRP A CA 1
ATOM 1575 C C . TRP A 1 199 ? 36.371 2.711 -34.428 1.00 88.31 199 TRP A C 1
ATOM 1577 O O . TRP A 1 199 ? 36.616 3.884 -34.706 1.00 88.31 199 TRP A O 1
ATOM 1587 N N . VAL A 1 200 ? 35.669 1.940 -35.255 1.00 85.62 200 VAL A N 1
ATOM 1588 C CA . VAL A 1 200 ? 35.099 2.443 -36.509 1.00 85.62 200 VAL A CA 1
ATOM 1589 C C . VAL A 1 200 ? 33.617 2.148 -36.529 1.00 85.62 200 VAL A C 1
ATOM 1591 O O . VAL A 1 200 ? 33.198 0.994 -36.552 1.00 85.62 200 VAL A O 1
ATOM 1594 N N . LEU A 1 201 ? 32.828 3.213 -36.544 1.00 83.56 201 LEU A N 1
ATOM 1595 C CA . LEU A 1 201 ? 31.378 3.142 -36.596 1.00 83.56 201 LEU A CA 1
ATOM 1596 C C . LEU A 1 201 ? 30.891 2.493 -37.899 1.00 83.56 201 LEU A C 1
ATOM 1598 O O . LEU A 1 201 ? 31.372 2.831 -38.984 1.00 83.56 201 LEU A O 1
ATOM 1602 N N . LEU A 1 202 ? 29.929 1.576 -37.793 1.00 83.38 202 LEU A N 1
ATOM 1603 C CA . LEU A 1 202 ? 29.300 0.930 -38.945 1.00 83.38 202 LEU A CA 1
ATOM 1604 C C . LEU A 1 202 ? 28.448 1.912 -39.759 1.00 83.38 202 LEU A C 1
ATOM 1606 O O . LEU A 1 202 ? 28.005 2.954 -39.267 1.00 83.38 202 LEU A O 1
ATOM 1610 N N . ALA A 1 203 ? 28.190 1.571 -41.024 1.00 84.19 203 ALA A N 1
ATOM 1611 C CA . ALA A 1 203 ? 27.322 2.384 -41.863 1.00 84.19 203 ALA A CA 1
ATOM 1612 C C . ALA A 1 203 ? 25.884 2.382 -41.318 1.00 84.19 203 ALA A C 1
ATOM 1614 O O . ALA A 1 203 ? 25.398 1.381 -40.791 1.00 84.19 203 ALA A O 1
ATOM 1615 N N . SER A 1 204 ? 25.157 3.486 -41.511 1.00 80.38 204 SER A N 1
ATOM 1616 C CA . SER A 1 204 ? 23.779 3.624 -41.018 1.00 80.38 204 SER A CA 1
ATOM 1617 C C . SER A 1 204 ? 22.857 2.497 -41.490 1.00 80.38 204 SER A C 1
ATOM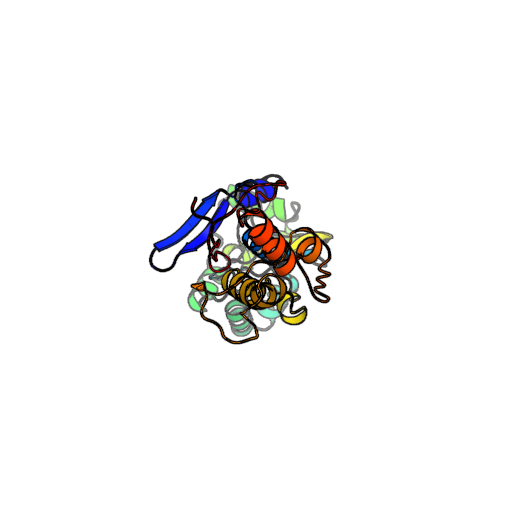 1619 O O . SER A 1 204 ? 22.047 2.012 -40.710 1.00 80.38 204 SER A O 1
ATOM 1621 N N . GLY A 1 205 ? 23.007 2.035 -42.735 1.00 83.69 205 GLY A N 1
ATOM 1622 C CA . GLY A 1 205 ? 22.240 0.906 -43.266 1.00 83.69 205 GLY A CA 1
ATOM 1623 C C . GLY A 1 205 ? 22.511 -0.418 -42.543 1.00 83.69 205 GLY A C 1
ATOM 1624 O O . GLY A 1 205 ? 21.586 -1.203 -42.361 1.00 83.69 205 GLY A O 1
ATOM 1625 N N . GLU A 1 206 ? 23.746 -0.650 -42.089 1.00 85.25 206 GLU A N 1
ATOM 1626 C CA . GLU A 1 206 ? 24.105 -1.838 -41.302 1.00 85.25 206 GLU A CA 1
ATOM 1627 C C . GLU A 1 206 ? 23.475 -1.761 -39.904 1.00 85.25 206 GLU A C 1
ATOM 1629 O O . GLU A 1 206 ? 22.844 -2.716 -39.456 1.00 85.25 206 GLU A O 1
ATOM 1634 N N . ILE A 1 207 ? 23.560 -0.594 -39.257 1.00 84.88 207 ILE A N 1
ATOM 1635 C CA . ILE A 1 207 ? 23.009 -0.355 -37.914 1.00 84.88 207 ILE A CA 1
ATOM 1636 C C . ILE A 1 207 ? 21.479 -0.445 -37.918 1.00 84.88 207 ILE A C 1
ATOM 1638 O O . ILE A 1 207 ? 20.894 -1.103 -37.062 1.00 84.88 207 ILE A O 1
ATOM 1642 N N . LEU A 1 208 ? 20.815 0.159 -38.908 1.00 84.06 208 LEU A N 1
ATOM 1643 C CA . LEU A 1 208 ? 19.355 0.103 -39.056 1.00 84.06 208 LEU A CA 1
ATOM 1644 C C . LEU A 1 208 ? 18.838 -1.311 -39.351 1.00 84.06 208 LEU A C 1
ATOM 1646 O O . LEU A 1 208 ? 17.657 -1.594 -39.138 1.00 84.06 208 LEU A O 1
ATOM 1650 N N . ASN A 1 209 ? 19.699 -2.205 -39.840 1.00 89.06 209 ASN A N 1
ATOM 1651 C CA . ASN A 1 209 ? 19.331 -3.592 -40.090 1.00 89.06 209 ASN A CA 1
ATOM 1652 C C . ASN A 1 209 ? 19.460 -4.488 -38.844 1.00 89.06 209 ASN A C 1
ATOM 1654 O O . ASN A 1 209 ? 18.990 -5.629 -38.874 1.00 89.06 209 ASN A O 1
ATOM 1658 N N . LEU A 1 210 ? 20.042 -3.991 -37.744 1.00 88.75 210 LEU A N 1
ATOM 1659 C CA . LEU A 1 210 ? 20.133 -4.733 -36.487 1.00 88.75 210 LEU A CA 1
ATOM 1660 C C . LEU A 1 210 ? 18.740 -5.102 -35.961 1.00 88.75 210 LEU A C 1
ATOM 1662 O O . LEU A 1 210 ? 17.793 -4.312 -35.998 1.00 88.75 210 LEU A O 1
ATOM 1666 N N . LYS A 1 211 ? 18.623 -6.329 -35.451 1.00 89.69 211 LYS A N 1
ATOM 1667 C CA . LYS A 1 211 ? 17.411 -6.850 -34.812 1.00 89.69 211 LYS A CA 1
ATOM 1668 C C . LYS A 1 211 ? 17.719 -7.107 -33.346 1.00 89.69 211 LYS A C 1
ATOM 1670 O O . LYS A 1 211 ? 18.513 -7.985 -33.029 1.00 89.69 211 LYS A O 1
ATOM 1675 N N . ILE A 1 212 ? 17.096 -6.327 -32.471 1.00 85.19 212 ILE A N 1
ATOM 1676 C CA . ILE A 1 212 ? 17.254 -6.432 -31.019 1.00 85.19 212 ILE A CA 1
ATOM 1677 C C . ILE A 1 212 ? 15.928 -6.918 -30.444 1.00 85.19 212 ILE A C 1
ATOM 1679 O O . ILE A 1 212 ? 14.870 -6.407 -30.811 1.00 85.19 212 ILE A O 1
ATOM 1683 N N . CYS A 1 213 ? 15.993 -7.910 -29.562 1.00 87.50 213 CYS A N 1
ATOM 1684 C CA . CYS A 1 213 ? 14.843 -8.479 -28.876 1.00 87.50 213 CYS A CA 1
ATOM 1685 C C . CYS A 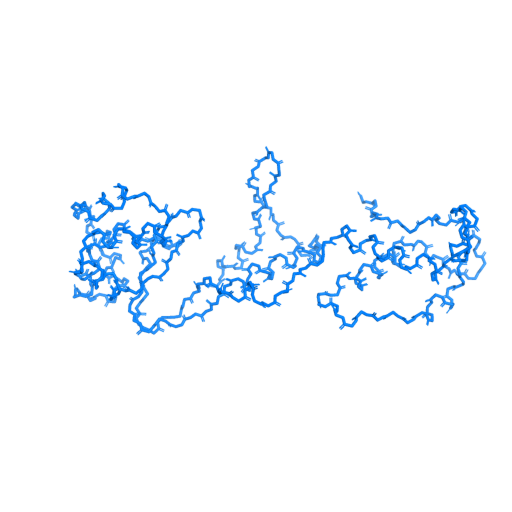1 213 ? 15.154 -8.575 -27.383 1.00 87.50 213 CYS A C 1
ATOM 1687 O O . CYS A 1 213 ? 16.204 -9.096 -27.012 1.00 87.50 213 CYS A O 1
ATOM 1689 N N . ASP A 1 214 ? 14.233 -8.095 -26.553 1.00 87.31 214 ASP A N 1
ATOM 1690 C CA . ASP A 1 214 ? 14.224 -8.335 -25.113 1.00 87.31 214 ASP A CA 1
ATOM 1691 C C . ASP A 1 214 ? 12.996 -9.210 -24.793 1.00 87.31 214 ASP A C 1
ATOM 1693 O O . ASP A 1 214 ? 11.866 -8.711 -24.797 1.00 87.31 214 ASP A O 1
ATOM 1697 N N . PRO A 1 215 ? 13.176 -10.530 -24.590 1.00 84.25 215 PRO A N 1
ATOM 1698 C CA . PRO A 1 215 ? 12.065 -11.465 -24.408 1.00 84.25 215 PRO A CA 1
ATOM 1699 C C . PRO A 1 215 ? 11.353 -11.297 -23.058 1.00 84.25 215 PRO A C 1
ATOM 1701 O O . PRO A 1 215 ? 10.252 -11.815 -22.881 1.00 84.25 215 PRO A O 1
ATOM 1704 N N . THR A 1 216 ? 11.961 -10.577 -22.112 1.00 83.00 216 THR A N 1
ATOM 1705 C CA . THR A 1 216 ? 11.448 -10.353 -20.753 1.00 83.00 216 THR A CA 1
ATOM 1706 C C . THR A 1 216 ? 11.403 -8.862 -20.437 1.00 83.00 216 THR A C 1
ATOM 1708 O O . THR A 1 216 ? 11.740 -8.437 -19.336 1.00 83.00 216 THR A O 1
ATOM 1711 N N . MET A 1 217 ? 10.980 -8.060 -21.418 1.00 78.81 217 MET A N 1
ATOM 1712 C CA . MET A 1 217 ? 11.176 -6.611 -21.392 1.00 78.81 217 MET A CA 1
ATOM 1713 C C . MET A 1 217 ? 10.447 -5.869 -20.275 1.00 78.81 217 MET A C 1
ATOM 1715 O O . MET A 1 217 ? 10.826 -4.742 -19.960 1.00 78.81 217 MET A O 1
ATOM 1719 N N . GLY A 1 218 ? 9.400 -6.455 -19.685 1.00 77.25 218 GLY A N 1
ATOM 1720 C CA . GLY A 1 218 ? 8.589 -5.793 -18.664 1.00 77.25 218 GLY A CA 1
ATOM 1721 C C . GLY A 1 218 ? 8.133 -4.410 -19.140 1.00 77.25 218 GLY A C 1
ATOM 1722 O O . GLY A 1 218 ? 7.416 -4.287 -20.129 1.00 77.25 218 GLY A O 1
ATOM 1723 N N . SER A 1 219 ? 8.604 -3.360 -18.471 1.00 73.31 219 SER A N 1
ATOM 1724 C CA . SER A 1 219 ? 8.337 -1.957 -18.819 1.00 73.31 219 SER A CA 1
ATOM 1725 C C . SER A 1 219 ? 9.092 -1.416 -20.040 1.00 73.31 219 SER A C 1
ATOM 1727 O O . SER A 1 219 ? 8.941 -0.248 -20.396 1.00 73.31 219 SER A O 1
ATOM 1729 N N . GLY A 1 220 ? 9.917 -2.240 -20.685 1.00 81.44 220 GLY A N 1
ATOM 1730 C CA . GLY A 1 220 ? 10.703 -1.876 -21.857 1.00 81.44 220 GLY A CA 1
ATOM 1731 C C . GLY A 1 220 ? 11.927 -1.020 -21.541 1.00 81.44 220 GLY A C 1
ATOM 1732 O O . GLY A 1 220 ? 12.393 -0.309 -22.427 1.00 81.44 220 GLY A O 1
ATOM 1733 N N . ALA A 1 221 ? 12.456 -1.065 -20.312 1.00 81.12 221 ALA A N 1
ATOM 1734 C CA . ALA A 1 221 ? 13.575 -0.222 -19.875 1.00 81.12 221 ALA A CA 1
ATOM 1735 C C . ALA A 1 221 ? 14.791 -0.309 -20.821 1.00 81.12 221 ALA A C 1
ATOM 1737 O O . ALA A 1 221 ? 15.266 0.721 -21.310 1.00 81.12 221 ALA A O 1
ATOM 1738 N N . PHE A 1 222 ? 15.230 -1.525 -21.169 1.00 85.56 222 PHE A N 1
ATOM 1739 C CA . PHE A 1 222 ? 16.335 -1.757 -22.109 1.00 85.56 222 PHE A CA 1
ATOM 1740 C C . PHE A 1 222 ? 16.040 -1.220 -23.514 1.00 85.56 222 PHE A C 1
ATOM 1742 O O . PHE A 1 222 ? 16.918 -0.640 -24.160 1.00 85.56 222 PHE A O 1
ATOM 1749 N N . TRP A 1 223 ? 14.797 -1.348 -23.984 1.00 83.69 223 TRP A N 1
ATOM 1750 C CA . TRP A 1 223 ? 14.393 -0.862 -25.303 1.00 83.69 223 TRP A CA 1
ATOM 1751 C C . TRP A 1 223 ? 14.344 0.668 -25.363 1.00 83.69 223 TRP A C 1
ATOM 1753 O O . TRP A 1 223 ? 14.982 1.274 -26.226 1.00 83.69 223 TRP A O 1
ATOM 1763 N N . CYS A 1 224 ? 13.673 1.302 -24.399 1.00 81.12 224 CYS A N 1
ATOM 1764 C CA . CYS A 1 224 ? 13.635 2.755 -24.252 1.00 81.12 224 CYS A CA 1
ATOM 1765 C C . CYS A 1 224 ? 15.048 3.339 -24.170 1.00 81.12 224 CYS A C 1
ATOM 1767 O O . CYS A 1 224 ? 15.336 4.354 -24.808 1.00 81.12 224 CYS A O 1
ATOM 1769 N N . ARG A 1 225 ? 15.953 2.677 -23.437 1.00 80.88 225 ARG A N 1
ATOM 1770 C CA . ARG A 1 225 ? 17.343 3.120 -23.342 1.00 80.88 225 ARG A CA 1
ATOM 1771 C C . ARG A 1 225 ? 18.113 2.944 -24.649 1.00 80.88 225 ARG A C 1
ATOM 1773 O O . ARG A 1 225 ? 18.834 3.862 -25.033 1.00 80.88 225 ARG A O 1
ATOM 1780 N N . SER A 1 226 ? 17.925 1.829 -25.352 1.00 82.31 226 SER A N 1
ATOM 1781 C CA . SER A 1 226 ? 18.529 1.596 -26.674 1.00 82.31 226 SER A CA 1
ATOM 1782 C C . SER A 1 226 ? 18.138 2.697 -27.663 1.00 82.31 226 SER A C 1
ATOM 1784 O O . SER A 1 226 ? 19.001 3.305 -28.291 1.00 82.31 226 SER A O 1
ATOM 1786 N N . VAL A 1 227 ? 16.846 3.039 -27.721 1.00 79.12 227 VAL A N 1
ATOM 1787 C CA . VAL A 1 227 ? 16.335 4.132 -28.563 1.00 79.12 227 VAL A CA 1
ATOM 1788 C C . VAL A 1 227 ? 16.875 5.491 -28.113 1.00 79.12 227 VAL A C 1
ATOM 1790 O O . VAL A 1 227 ? 17.223 6.317 -28.952 1.00 79.12 227 VAL A O 1
ATOM 1793 N N . ALA A 1 228 ? 16.981 5.740 -26.805 1.00 72.19 228 ALA A N 1
ATOM 1794 C CA . ALA A 1 228 ? 17.525 6.993 -26.286 1.00 72.19 228 ALA A CA 1
ATOM 1795 C C . ALA A 1 228 ? 18.998 7.194 -26.672 1.00 72.19 228 ALA A C 1
ATOM 1797 O O . ALA A 1 228 ? 19.352 8.295 -27.086 1.00 72.19 228 ALA A O 1
ATOM 1798 N N . ILE A 1 229 ? 19.818 6.141 -26.589 1.00 68.81 229 ILE A N 1
ATOM 1799 C CA . ILE A 1 229 ? 21.227 6.141 -27.012 1.00 68.81 229 ILE A CA 1
ATOM 1800 C C . ILE A 1 229 ? 21.342 6.345 -28.528 1.00 68.81 229 ILE A C 1
ATOM 1802 O O . ILE A 1 229 ? 22.167 7.130 -28.997 1.00 68.81 229 ILE A O 1
ATOM 1806 N N . TRP A 1 230 ? 20.481 5.694 -29.312 1.00 70.38 230 TRP A N 1
ATOM 1807 C CA . TRP A 1 230 ? 20.405 5.935 -30.753 1.00 70.38 230 TRP A CA 1
ATOM 1808 C C . TRP A 1 230 ? 19.948 7.357 -31.087 1.00 70.38 230 TRP A C 1
ATOM 1810 O O . TRP A 1 230 ? 20.384 7.911 -32.084 1.00 70.38 230 TRP A O 1
ATOM 1820 N N . GLY A 1 231 ? 19.098 7.972 -30.265 1.00 63.03 231 GLY A N 1
ATOM 1821 C CA . GLY A 1 231 ? 18.637 9.346 -30.462 1.00 63.03 231 GLY A CA 1
ATOM 1822 C C . GLY A 1 231 ? 19.616 10.425 -29.984 1.00 63.03 231 GLY A C 1
ATOM 1823 O O . GLY A 1 231 ? 19.578 11.535 -30.510 1.00 63.03 231 GLY A O 1
ATOM 1824 N N . SER A 1 232 ? 20.463 10.135 -28.986 1.00 59.38 232 SER A N 1
ATOM 1825 C CA . SER A 1 232 ? 21.466 11.069 -28.441 1.00 59.38 232 SER A CA 1
ATOM 1826 C C . SER A 1 232 ? 22.817 10.980 -29.142 1.00 59.38 232 SER A C 1
ATOM 1828 O O . SER A 1 232 ? 23.544 11.971 -29.188 1.00 59.38 232 SER A O 1
ATOM 1830 N N . GLY A 1 233 ? 23.149 9.824 -29.723 1.00 55.44 233 GLY A N 1
ATOM 1831 C CA . GLY A 1 233 ? 24.242 9.722 -30.674 1.00 55.44 233 GLY A CA 1
ATOM 1832 C C . GLY A 1 233 ? 23.962 10.660 -31.843 1.00 55.44 233 GLY A C 1
ATOM 1833 O O . GLY A 1 233 ? 22.907 10.603 -32.469 1.00 55.44 233 GLY A O 1
ATOM 1834 N N . CYS A 1 234 ? 24.887 11.565 -32.132 1.00 46.56 234 CYS A N 1
ATOM 1835 C CA . CYS A 1 234 ? 24.833 12.471 -33.271 1.00 46.56 234 CYS A CA 1
ATOM 1836 C C . CYS A 1 234 ? 24.953 11.708 -34.608 1.00 46.56 234 CYS A C 1
ATOM 1838 O O . CYS A 1 234 ? 25.893 11.929 -35.368 1.00 46.56 234 CYS A O 1
ATOM 1840 N N . TRP A 1 235 ? 23.996 10.840 -34.945 1.00 51.66 235 TRP A N 1
ATOM 1841 C CA . TRP A 1 235 ? 23.882 10.177 -36.247 1.00 51.66 235 TRP A CA 1
ATOM 1842 C C . TRP A 1 235 ? 23.326 11.157 -37.287 1.00 51.66 235 TRP A C 1
ATOM 1844 O O . TRP A 1 235 ? 22.294 10.925 -37.916 1.00 51.66 235 TRP A O 1
ATOM 1854 N N . LYS A 1 236 ? 23.996 12.295 -37.490 1.00 42.03 236 LYS A N 1
ATOM 1855 C CA . LYS A 1 236 ? 23.760 13.128 -38.675 1.00 42.03 236 LYS A CA 1
ATOM 1856 C C . LYS A 1 236 ? 24.467 12.475 -39.859 1.00 42.03 236 LYS A C 1
ATOM 1858 O O . LYS A 1 236 ? 25.539 12.904 -40.271 1.00 42.03 236 LYS A O 1
ATOM 1863 N N . VAL A 1 237 ? 23.875 11.401 -40.374 1.00 46.19 237 VAL A N 1
ATOM 1864 C CA . VAL A 1 237 ? 24.389 10.650 -41.524 1.00 46.19 237 VAL A CA 1
ATOM 1865 C C . VAL A 1 237 ? 23.622 11.091 -42.769 1.00 46.19 237 VAL A C 1
ATOM 1867 O O . VAL A 1 237 ? 22.575 10.548 -43.108 1.00 46.19 237 VAL A O 1
ATOM 1870 N N . GLY A 1 238 ? 24.128 12.139 -43.421 1.00 39.44 238 GLY A N 1
ATOM 1871 C CA . GLY A 1 238 ? 23.764 12.510 -44.789 1.00 39.44 238 GLY A CA 1
ATOM 1872 C C . GLY A 1 238 ? 24.896 12.135 -45.756 1.00 39.44 238 GLY A C 1
ATOM 1873 O O . GLY A 1 238 ? 26.054 12.071 -45.327 1.00 39.44 238 GLY A O 1
ATOM 1874 N N . PRO A 1 239 ? 24.619 11.891 -47.051 1.00 32.62 239 PRO A N 1
ATOM 1875 C CA . PRO A 1 239 ? 25.666 11.586 -48.024 1.00 32.62 239 PRO A CA 1
ATOM 1876 C C . PRO A 1 239 ? 26.671 12.749 -48.107 1.00 32.62 239 PRO A C 1
ATOM 1878 O O . PRO A 1 239 ? 26.304 13.853 -48.501 1.00 32.62 239 PRO A O 1
ATOM 1881 N N . GLY A 1 240 ? 27.932 12.509 -47.727 1.00 42.00 240 GLY A N 1
ATOM 1882 C CA . GLY A 1 240 ? 29.035 13.471 -47.879 1.00 42.00 240 GLY A CA 1
ATOM 1883 C C . GLY A 1 240 ? 29.574 14.133 -46.603 1.00 42.00 240 GLY A C 1
ATOM 1884 O O . GLY A 1 240 ? 30.467 14.972 -46.706 1.00 42.00 240 GLY A O 1
ATOM 1885 N N . TRP A 1 241 ? 29.102 13.777 -45.404 1.00 37.84 241 TRP A N 1
ATOM 1886 C CA . TRP A 1 241 ? 29.678 14.282 -44.147 1.00 37.84 241 TRP A CA 1
ATOM 1887 C C . TRP A 1 241 ? 30.723 13.320 -43.561 1.00 37.84 241 TRP A C 1
ATOM 1889 O O . TRP A 1 241 ? 30.426 12.159 -43.295 1.00 37.84 241 TRP A O 1
ATOM 1899 N N . LYS A 1 242 ? 31.950 13.813 -43.329 1.00 38.41 242 LYS A N 1
ATOM 1900 C CA . LYS A 1 242 ? 32.948 13.143 -42.480 1.00 38.41 242 LYS A CA 1
ATOM 1901 C C . LYS A 1 242 ? 32.693 13.556 -41.032 1.00 38.41 242 LYS A C 1
ATOM 1903 O O . LYS A 1 242 ? 33.015 14.678 -40.651 1.00 38.41 242 LYS A O 1
ATOM 1908 N N . THR A 1 243 ? 32.097 12.677 -40.239 1.00 47.09 243 THR A N 1
ATOM 1909 C CA . THR A 1 243 ? 31.951 12.887 -38.794 1.00 47.09 243 THR A CA 1
ATOM 1910 C C . THR A 1 243 ? 33.233 12.462 -38.071 1.00 47.09 243 THR A C 1
ATOM 1912 O O . THR A 1 243 ? 33.784 11.411 -38.411 1.00 47.09 243 THR A O 1
ATOM 1915 N N . PRO A 1 244 ? 33.726 13.228 -37.079 1.00 47.03 244 PRO A N 1
ATOM 1916 C CA . PRO A 1 244 ? 34.734 12.726 -36.150 1.00 47.03 244 PRO A CA 1
ATOM 1917 C C . PRO A 1 244 ? 34.193 11.493 -35.420 1.00 47.03 244 PRO A C 1
ATOM 1919 O O . PRO A 1 244 ? 32.978 11.349 -35.270 1.00 47.03 244 PRO A O 1
ATOM 1922 N N . HIS A 1 245 ? 35.093 10.625 -34.957 1.00 47.97 245 HIS A N 1
ATOM 1923 C CA . HIS A 1 245 ? 34.750 9.492 -34.104 1.00 47.97 245 HIS A CA 1
ATOM 1924 C C . HIS A 1 245 ? 33.888 9.977 -32.919 1.00 47.97 245 HIS A C 1
ATOM 1926 O O . HIS A 1 245 ? 34.379 10.796 -32.140 1.00 47.97 245 HIS A O 1
ATOM 1932 N N . PRO A 1 246 ? 32.626 9.530 -32.763 1.00 51.88 246 PRO A N 1
ATOM 1933 C CA . PRO A 1 246 ? 31.736 10.064 -31.728 1.00 51.88 246 PRO A CA 1
ATOM 1934 C C . PRO A 1 246 ? 32.115 9.633 -30.299 1.00 51.88 246 PRO A C 1
ATOM 1936 O O . PRO A 1 246 ? 31.436 10.017 -29.353 1.00 51.88 246 PRO A O 1
ATOM 1939 N N . GLY A 1 247 ? 33.204 8.875 -30.134 1.00 57.16 247 GLY A N 1
ATOM 1940 C CA . GLY A 1 247 ? 33.608 8.301 -28.854 1.00 57.16 247 GLY A CA 1
ATOM 1941 C C . GLY A 1 247 ? 32.740 7.095 -28.470 1.00 57.16 247 GLY A C 1
ATOM 1942 O O . GLY A 1 247 ? 31.913 6.654 -29.277 1.00 57.16 247 GLY A O 1
ATOM 1943 N N . PRO A 1 248 ? 32.946 6.539 -27.263 1.00 59.19 248 PRO A N 1
ATOM 1944 C CA . PRO A 1 248 ? 32.058 5.539 -26.674 1.00 59.19 248 PRO A CA 1
ATOM 1945 C C . PRO A 1 248 ? 30.621 6.059 -26.580 1.00 59.19 248 PRO A C 1
ATOM 1947 O O . PRO A 1 248 ? 30.401 7.271 -26.508 1.00 59.19 248 PRO A O 1
ATOM 1950 N N . LEU A 1 249 ? 29.641 5.153 -26.518 1.00 59.72 249 LEU A N 1
ATOM 1951 C CA . LEU A 1 249 ? 28.248 5.576 -26.371 1.00 59.72 249 LEU A CA 1
ATOM 1952 C C . LEU A 1 249 ? 28.086 6.360 -25.050 1.00 59.72 249 LEU A C 1
ATOM 1954 O O . LEU A 1 249 ? 28.531 5.882 -23.995 1.00 59.72 249 LEU A O 1
ATOM 1958 N N . PRO A 1 250 ? 27.481 7.564 -25.086 1.00 58.78 250 PRO A N 1
ATOM 1959 C CA . PRO A 1 250 ? 27.374 8.410 -23.909 1.00 58.78 250 PRO A CA 1
ATOM 1960 C C . PRO A 1 250 ? 26.446 7.769 -22.873 1.00 58.78 250 PRO A C 1
ATOM 1962 O O . PRO A 1 250 ? 25.361 7.276 -23.196 1.00 58.78 250 PRO A O 1
ATOM 1965 N N . LEU A 1 251 ? 26.880 7.783 -21.612 1.00 50.84 251 LEU A N 1
ATOM 1966 C CA . LEU A 1 251 ? 26.077 7.308 -20.483 1.00 50.84 251 LEU A CA 1
ATOM 1967 C C . LEU A 1 251 ? 25.075 8.374 -20.010 1.00 50.84 251 LEU A C 1
ATOM 1969 O O . LEU A 1 251 ? 23.993 8.022 -19.557 1.00 50.84 251 LEU A O 1
ATOM 1973 N N . GLU A 1 252 ? 25.340 9.661 -20.234 1.00 45.41 252 GLU A N 1
ATOM 1974 C CA . GLU A 1 252 ? 24.467 10.756 -19.795 1.00 45.41 252 GLU A CA 1
ATOM 1975 C C . GLU A 1 252 ? 24.017 11.651 -20.958 1.00 45.41 252 GLU A C 1
ATOM 1977 O O . GLU A 1 252 ? 24.724 11.830 -21.952 1.00 45.41 252 GLU A O 1
ATOM 1982 N N . ARG A 1 253 ? 22.817 12.231 -20.827 1.00 41.81 253 ARG A N 1
ATOM 1983 C CA . ARG A 1 253 ? 22.456 13.444 -21.566 1.00 41.81 253 ARG A CA 1
ATOM 1984 C C . ARG A 1 253 ? 23.012 14.622 -20.769 1.00 41.81 253 ARG A C 1
ATOM 1986 O O . ARG A 1 253 ? 22.515 14.871 -19.676 1.00 41.81 253 ARG A O 1
ATOM 1993 N N . GLU A 1 254 ? 23.984 15.348 -21.313 1.00 32.66 254 GLU A N 1
ATOM 1994 C CA . GLU A 1 254 ? 24.209 16.725 -20.867 1.00 32.66 254 GLU A CA 1
ATOM 1995 C C . GLU A 1 254 ? 22.947 17.531 -21.218 1.00 32.66 254 GLU A C 1
ATOM 1997 O O . GLU A 1 254 ? 22.602 17.688 -22.394 1.00 32.66 254 GLU A O 1
ATOM 2002 N N . TYR A 1 255 ? 22.225 17.971 -20.188 1.00 32.53 255 TYR A N 1
ATOM 2003 C CA . TYR A 1 255 ? 21.184 18.993 -20.261 1.00 32.53 255 TYR A CA 1
ATOM 2004 C C . TYR A 1 255 ? 21.542 20.138 -19.328 1.00 32.53 255 TYR A C 1
ATOM 2006 O O . TYR A 1 255 ? 21.931 19.843 -18.176 1.00 32.53 255 TYR A O 1
#

Foldseek 3Di:
DVVVVVVVQWDFDQDPPPGTDTDGDDPVPDDLVNVVVVVLVVLQKDKDFAQAKWFFFAAPDPLGDIGHLVVLVVQVVVHPVSSLVVCCVRRVDDSVVQCCQQPDDPPDDPVLLVLVCVLVVVDVVVCVSCVSRQSGFDADPVRGTPIAGGGRIDMDGDPCPVPPPDDDDDLVRLLVVLQLVCQVQQWPPVVVVHDQQPIHGDDPVSVVPDDDDDPPCRSVSNVVNNVVLVVQQPPPDDPPDDDRRSTRRDSDDDD

Radius of gyration: 28.52 Å; chains: 1; bounding box: 68×33×78 Å

pLDDT: mean 77.64, std 16.16, range [32.53, 96.12]

Sequence (255 aa):
MLHLLESLQILQIKVPGVGVEPRRLSFKTIEVEQIGHVYEGLLDHQAVRAETTILGLTGTKNKDPEIALEVLEQLAAAGEDQLLTFLKKETGRSVSGLKKSLGAELTLSHYEESRYLVRCGNDPQLWNRIKPFYQLIRLDTYDYPLILPTGTIFVTSGTDRRESGTHYTPKVLTEEIVKYTLEPLVYRGVSEGLPPEQWVLLASGEILNLKICDPTMGSGAFWCRSVAIWGSGCWKVGPGWKTPHPGPLPLEREY